Protein AF-A0A895YM85-F1 (afdb_monomer_lite)

pLDDT: mean 91.4, std 7.38, range [61.88, 98.5]

Secondary structure (DSSP, 8-state):
--HHHHHTTS-TTEETTEEEEEE------HHHHHHHHHHHHHHHHHHHHHT-S--HHHHTTHHHHB-HHHHHHH-TTSS--S--SSPPPBS-EEEEEEEEEEEETTEEEEEEEEE-TT-B-TTT--S--SS-EEEEEEEEEEEE-TTS-EEEEEEEEEET-GGG-HHHHHHHHHH----GGGG-

Structure (mmCIF, N/CA/C/O backbone):
data_AF-A0A895YM85-F1
#
_entry.id   AF-A0A895YM85-F1
#
loop_
_atom_site.group_PDB
_atom_site.id
_atom_site.type_symbol
_atom_site.label_atom_id
_atom_site.label_alt_id
_atom_site.label_comp_id
_atom_site.label_asym_id
_atom_site.label_entity_id
_atom_site.label_seq_id
_atom_site.pdbx_PDB_ins_code
_atom_site.Cartn_x
_atom_site.Cartn_y
_atom_site.Cartn_z
_atom_site.occupancy
_atom_site.B_iso_or_equiv
_atom_site.auth_seq_id
_atom_site.auth_comp_id
_atom_site.auth_asym_id
_atom_site.auth_atom_id
_atom_site.pdbx_PDB_model_num
ATOM 1 N N . MET A 1 1 ? -5.041 19.516 8.851 1.00 86.88 1 MET A N 1
ATOM 2 C CA . MET A 1 1 ? -5.493 18.723 7.695 1.00 86.88 1 MET A CA 1
ATOM 3 C C . MET A 1 1 ? -6.279 17.545 8.236 1.00 86.88 1 MET A C 1
ATOM 5 O O . MET A 1 1 ? -5.791 16.930 9.182 1.00 86.88 1 MET A O 1
ATOM 9 N N . SER A 1 2 ? -7.490 17.304 7.726 1.00 91.25 2 SER A N 1
ATOM 10 C CA . SER A 1 2 ? -8.302 16.146 8.134 1.00 91.25 2 SER A CA 1
ATOM 11 C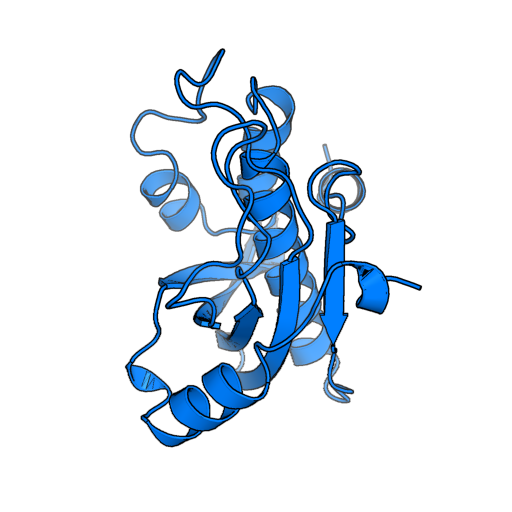 C . SER A 1 2 ? -7.764 14.847 7.532 1.00 91.25 2 SER A C 1
ATOM 13 O O . SER A 1 2 ? -6.896 14.881 6.656 1.00 91.25 2 SER A O 1
ATOM 15 N N . TYR A 1 3 ? -8.274 13.709 8.002 1.00 91.12 3 TYR A N 1
ATOM 16 C CA . TYR A 1 3 ? -7.947 12.404 7.437 1.00 91.12 3 TYR A CA 1
ATOM 17 C C . TYR A 1 3 ? -8.355 12.303 5.962 1.00 91.12 3 TYR A C 1
ATOM 19 O O . TYR A 1 3 ? -7.539 11.908 5.135 1.00 91.12 3 TYR A O 1
ATOM 27 N N . GLU A 1 4 ? -9.567 12.740 5.612 1.00 92.75 4 GLU A N 1
ATOM 28 C CA . GLU A 1 4 ? -10.099 12.709 4.241 1.00 92.75 4 GLU A CA 1
ATOM 29 C C . GLU A 1 4 ? -9.200 13.504 3.291 1.00 92.75 4 GLU A C 1
ATOM 31 O O . GLU A 1 4 ? -8.763 12.994 2.263 1.00 92.75 4 GLU A O 1
ATOM 36 N N . GLN A 1 5 ? -8.828 14.722 3.694 1.00 94.44 5 GLN A N 1
ATOM 37 C CA . GLN A 1 5 ? -7.922 15.578 2.927 1.00 94.44 5 GLN A CA 1
ATOM 38 C C . GLN A 1 5 ? -6.540 14.943 2.732 1.00 94.44 5 GLN A C 1
ATOM 40 O O . GLN A 1 5 ? -5.894 15.167 1.709 1.00 94.44 5 GLN A O 1
ATOM 45 N N . ALA A 1 6 ? -6.053 14.193 3.723 1.00 93.12 6 ALA A N 1
ATOM 46 C CA . ALA A 1 6 ? -4.768 13.513 3.640 1.00 93.12 6 ALA A CA 1
ATOM 47 C C . ALA A 1 6 ? -4.825 12.316 2.681 1.00 93.12 6 ALA A C 1
ATOM 49 O O . ALA A 1 6 ? -3.947 12.173 1.832 1.00 93.12 6 ALA A O 1
ATOM 50 N N . VAL A 1 7 ? -5.856 11.469 2.776 1.00 92.44 7 VAL A N 1
ATOM 51 C CA . VAL A 1 7 ? -5.969 10.277 1.918 1.00 92.44 7 VAL A CA 1
ATOM 52 C C . VAL A 1 7 ? -6.252 10.627 0.460 1.00 92.44 7 VAL A C 1
ATOM 54 O O . VAL A 1 7 ? -5.779 9.919 -0.424 1.00 92.44 7 VAL A O 1
ATOM 57 N N . GLU A 1 8 ? -6.944 11.738 0.192 1.00 95.19 8 GLU A N 1
ATOM 58 C CA . GLU A 1 8 ? -7.157 12.259 -1.168 1.00 95.19 8 GLU A CA 1
ATOM 59 C C . GLU A 1 8 ? -5.852 12.663 -1.870 1.00 95.19 8 GLU A C 1
ATOM 61 O O . GLU A 1 8 ? -5.783 12.654 -3.097 1.00 95.19 8 GLU A O 1
ATOM 66 N N . GLN A 1 9 ? -4.798 12.984 -1.112 1.00 95.19 9 GLN A N 1
ATOM 67 C CA . GLN A 1 9 ? -3.483 13.317 -1.669 1.00 95.19 9 GLN A CA 1
ATOM 68 C C . GLN A 1 9 ? -2.637 12.088 -2.016 1.00 95.19 9 GLN A C 1
ATOM 70 O O . GLN A 1 9 ? -1.581 12.240 -2.630 1.00 95.19 9 GLN A O 1
ATOM 75 N N . ILE A 1 10 ? -3.055 10.879 -1.626 1.00 95.31 10 ILE A N 1
ATOM 76 C CA . ILE A 1 10 ? -2.294 9.656 -1.888 1.00 95.31 10 ILE A CA 1
ATOM 77 C C . ILE A 1 10 ? -2.636 9.139 -3.297 1.00 95.31 10 ILE A C 1
ATOM 79 O O . ILE A 1 10 ? -3.768 8.707 -3.538 1.00 95.31 10 ILE A O 1
ATOM 83 N N . PRO A 1 11 ? -1.672 9.104 -4.236 1.00 94.12 11 PRO A N 1
ATOM 84 C CA . PRO A 1 11 ? -1.928 8.655 -5.598 1.00 94.12 11 PRO A CA 1
ATOM 85 C C . PRO A 1 11 ? -1.988 7.126 -5.644 1.00 94.12 11 PRO A C 1
ATOM 87 O O . PRO A 1 11 ? -0.983 6.432 -5.788 1.00 94.12 11 PRO A O 1
ATOM 90 N N . THR A 1 12 ? -3.197 6.583 -5.520 1.00 95.31 12 THR A N 1
ATOM 91 C CA . THR A 1 12 ? -3.435 5.129 -5.465 1.00 95.31 12 THR A CA 1
ATOM 92 C C . THR A 1 12 ? -3.035 4.380 -6.738 1.00 95.31 12 THR A C 1
ATOM 94 O O . THR A 1 12 ? -2.724 3.193 -6.665 1.00 95.31 12 THR A O 1
ATOM 97 N N . ALA A 1 13 ? -2.988 5.059 -7.886 1.00 96.19 13 ALA A N 1
ATOM 98 C CA . ALA A 1 13 ? -2.496 4.516 -9.154 1.00 96.19 13 ALA A CA 1
ATOM 99 C C . ALA A 1 13 ? -0.971 4.676 -9.344 1.00 96.19 13 ALA A C 1
ATOM 101 O O . ALA A 1 13 ? -0.451 4.334 -10.401 1.00 96.19 13 ALA A O 1
ATOM 102 N N . GLY A 1 14 ? -0.246 5.186 -8.343 1.00 93.75 14 GLY A N 1
ATOM 103 C CA . GLY A 1 14 ? 1.181 5.492 -8.456 1.00 93.75 14 GLY A CA 1
ATOM 104 C C . GLY A 1 14 ? 1.480 6.815 -9.158 1.00 93.75 14 GLY A C 1
ATOM 105 O O . GLY A 1 14 ? 0.595 7.634 -9.401 1.00 93.75 14 GLY A O 1
ATOM 106 N N . ALA A 1 15 ? 2.761 7.022 -9.462 1.00 93.19 15 ALA A N 1
ATOM 107 C CA . ALA A 1 15 ? 3.221 8.137 -10.290 1.00 93.19 15 ALA A CA 1
ATOM 108 C C . ALA A 1 15 ? 3.153 7.765 -11.775 1.00 93.19 15 ALA A C 1
ATOM 110 O O . ALA A 1 15 ? 3.154 6.587 -12.119 1.00 93.19 15 ALA A O 1
ATOM 111 N N . VAL A 1 16 ? 3.195 8.761 -12.662 1.00 91.81 16 VAL A N 1
ATOM 112 C CA . VAL A 1 16 ? 3.291 8.522 -14.114 1.00 91.81 16 VAL A CA 1
ATOM 113 C C . VAL A 1 16 ? 4.534 7.692 -14.448 1.00 91.81 16 VAL A C 1
ATOM 115 O O . VAL A 1 16 ? 4.485 6.787 -15.274 1.00 91.81 16 VAL A O 1
ATOM 118 N N . GLU A 1 17 ? 5.647 7.965 -13.772 1.00 91.62 17 GLU A N 1
ATOM 119 C CA . GLU A 1 17 ? 6.920 7.281 -13.970 1.00 91.62 17 GLU A CA 1
ATOM 120 C C . GLU A 1 17 ? 6.959 5.893 -13.319 1.00 91.62 17 GLU A C 1
ATOM 122 O O . GLU A 1 17 ? 7.810 5.084 -13.684 1.00 91.62 17 GLU A O 1
ATOM 127 N N . LEU A 1 18 ? 6.067 5.615 -12.364 1.00 93.81 18 LEU A N 1
ATOM 128 C CA . LEU A 1 18 ? 5.988 4.365 -11.604 1.00 93.81 18 LEU A CA 1
ATOM 129 C C . LEU A 1 18 ? 4.507 3.991 -11.375 1.00 93.81 18 LEU A C 1
ATOM 131 O O . LEU A 1 18 ? 4.011 4.121 -10.247 1.00 93.81 18 LEU A O 1
ATOM 135 N N . PRO A 1 19 ? 3.780 3.595 -12.436 1.00 96.12 19 PRO A N 1
ATOM 136 C CA . PRO A 1 19 ? 2.360 3.295 -12.332 1.00 96.12 19 PRO A CA 1
ATOM 137 C C . PRO A 1 19 ? 2.132 2.006 -11.538 1.00 96.12 19 PRO A C 1
ATOM 139 O O . PRO A 1 19 ? 2.908 1.050 -11.632 1.00 96.12 19 PRO A O 1
ATOM 142 N N . LEU A 1 20 ? 1.046 1.984 -10.768 1.00 97.75 20 LEU A N 1
ATOM 143 C CA . LEU A 1 20 ? 0.598 0.835 -9.987 1.00 97.75 20 LEU A CA 1
ATOM 144 C C . LEU A 1 20 ? -0.654 0.233 -10.614 1.00 97.75 20 LEU A C 1
ATOM 146 O O . LEU A 1 20 ? -1.692 0.893 -10.708 1.00 97.75 20 LEU A O 1
ATOM 150 N N . VAL A 1 21 ? -0.571 -1.042 -10.978 1.00 97.62 21 VAL A N 1
ATOM 151 C CA . VAL A 1 21 ? -1.695 -1.809 -11.521 1.00 97.62 21 VAL A CA 1
ATOM 152 C C . VAL A 1 21 ? -2.193 -2.777 -10.465 1.00 97.62 21 VAL A C 1
ATOM 154 O O . VAL A 1 21 ? -1.428 -3.581 -9.942 1.00 97.62 21 VAL A O 1
ATOM 157 N N . TRP A 1 22 ? -3.484 -2.711 -10.151 1.00 97.81 22 TRP A N 1
ATOM 158 C CA . TRP A 1 22 ? -4.069 -3.461 -9.044 1.00 97.81 22 TRP A CA 1
ATOM 159 C C . TRP A 1 22 ? -4.967 -4.595 -9.528 1.00 97.81 22 TRP A C 1
ATOM 161 O O . TRP A 1 22 ? -5.932 -4.363 -10.254 1.00 97.81 22 TRP A O 1
ATOM 171 N N . ARG A 1 23 ? -4.731 -5.803 -9.015 1.00 97.69 23 ARG A N 1
ATOM 172 C CA . ARG A 1 23 ? -5.699 -6.902 -9.005 1.00 97.69 23 ARG A CA 1
ATOM 173 C C . ARG A 1 23 ? -6.288 -7.015 -7.602 1.00 97.69 23 ARG A C 1
ATOM 175 O O . ARG A 1 23 ? -5.615 -7.458 -6.671 1.00 97.69 23 ARG A O 1
ATOM 182 N N . LEU A 1 24 ? -7.539 -6.588 -7.459 1.00 96.94 24 LEU A N 1
ATOM 183 C CA . LEU A 1 24 ? -8.244 -6.530 -6.179 1.00 96.94 24 LEU A CA 1
ATOM 184 C C . LEU A 1 24 ? -9.269 -7.665 -6.067 1.00 96.94 24 LEU A C 1
ATOM 186 O O . LEU A 1 24 ? -9.955 -7.937 -7.054 1.00 96.94 24 LEU A O 1
ATOM 190 N N . PRO A 1 25 ? -9.407 -8.304 -4.894 1.00 96.56 25 PRO A N 1
ATOM 191 C CA . PRO A 1 25 ? -10.518 -9.194 -4.613 1.00 96.56 25 PRO A CA 1
ATOM 192 C C . PRO A 1 25 ? -11.798 -8.393 -4.358 1.00 96.56 25 PRO A C 1
ATOM 194 O O . PRO A 1 25 ? -11.764 -7.207 -4.020 1.00 96.56 25 PRO A O 1
ATOM 197 N N . GLU A 1 26 ? -12.929 -9.081 -4.464 1.00 95.62 26 GLU A N 1
ATOM 198 C CA . GLU A 1 26 ? -14.179 -8.638 -3.855 1.00 95.62 26 GLU A CA 1
ATOM 199 C C . GLU A 1 26 ? -14.123 -8.931 -2.347 1.00 95.62 26 GLU A C 1
ATOM 201 O O . GLU A 1 26 ? -13.692 -10.010 -1.935 1.00 95.62 26 GLU A O 1
ATOM 206 N N . VAL A 1 27 ? -14.500 -7.952 -1.521 1.00 96.75 27 VAL A N 1
ATOM 207 C CA . VAL A 1 27 ? -14.502 -8.067 -0.056 1.00 96.75 27 VAL A CA 1
ATOM 208 C C . VAL A 1 27 ? -15.860 -7.601 0.455 1.00 96.75 27 VAL A C 1
ATOM 210 O O . VAL A 1 27 ? -16.128 -6.403 0.505 1.00 96.75 27 VAL A O 1
ATOM 213 N N . ASP A 1 28 ? -16.711 -8.557 0.825 1.00 96.38 28 ASP A N 1
ATOM 214 C CA . ASP A 1 28 ? -18.089 -8.287 1.260 1.00 96.38 28 ASP A CA 1
ATOM 215 C C . ASP A 1 28 ? -18.167 -7.672 2.664 1.00 96.38 28 ASP A C 1
ATOM 217 O O . ASP A 1 28 ? -19.079 -6.902 2.978 1.00 96.38 28 ASP A O 1
ATOM 221 N N . ASP A 1 29 ? -17.219 -8.020 3.537 1.00 96.88 29 ASP A N 1
ATOM 222 C CA . ASP A 1 29 ? -17.150 -7.467 4.884 1.00 96.88 29 ASP A CA 1
ATOM 223 C C . ASP A 1 29 ? -16.660 -6.014 4.818 1.00 96.88 29 ASP A C 1
ATOM 225 O O . ASP A 1 29 ? -15.510 -5.741 4.475 1.00 96.88 29 ASP A O 1
ATOM 229 N N . ALA 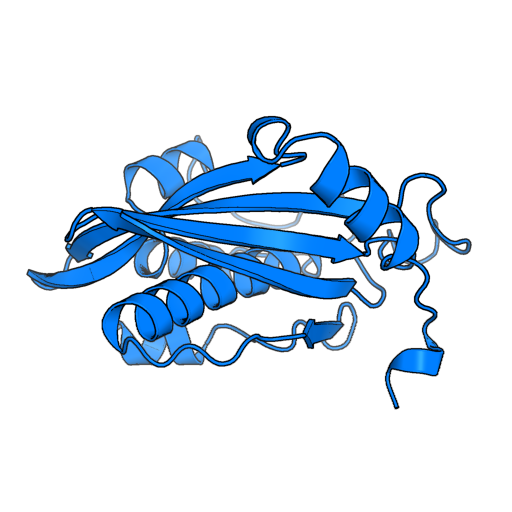A 1 30 ? -17.539 -5.072 5.165 1.00 95.88 30 ALA A N 1
ATOM 230 C CA . ALA A 1 30 ? -17.249 -3.642 5.089 1.00 95.88 30 ALA A CA 1
ATOM 231 C C . ALA A 1 30 ? -16.053 -3.215 5.958 1.00 95.88 30 ALA A C 1
ATOM 233 O O . ALA A 1 30 ? -15.335 -2.281 5.598 1.00 95.88 30 ALA A O 1
ATOM 234 N N . ASN A 1 31 ? -15.821 -3.891 7.086 1.00 95.25 31 ASN A N 1
ATOM 235 C CA . ASN A 1 31 ? -14.703 -3.592 7.971 1.00 95.25 31 ASN A CA 1
ATOM 236 C C . ASN A 1 31 ? -13.378 -4.053 7.345 1.00 95.25 31 ASN A C 1
ATOM 238 O O . ASN A 1 31 ? -12.400 -3.307 7.339 1.00 95.25 31 ASN A O 1
ATOM 242 N N . LEU A 1 32 ? -13.353 -5.247 6.749 1.00 97.62 32 LEU A N 1
ATOM 243 C CA . LEU A 1 32 ? -12.190 -5.745 6.009 1.00 97.62 32 LEU A CA 1
ATOM 244 C C . LEU A 1 32 ? -11.955 -4.982 4.699 1.00 97.62 32 LEU A C 1
ATOM 246 O O . LEU A 1 32 ? -10.806 -4.778 4.308 1.00 97.62 32 LEU A O 1
ATOM 250 N N . ALA A 1 33 ? -13.014 -4.509 4.043 1.00 97.81 33 ALA A N 1
ATOM 251 C CA . ALA A 1 33 ? -12.904 -3.649 2.870 1.00 97.81 33 ALA A CA 1
ATOM 252 C C . ALA A 1 33 ? -12.230 -2.309 3.216 1.00 97.81 33 ALA A C 1
ATOM 254 O O . ALA A 1 33 ? -11.391 -1.825 2.451 1.00 97.81 33 ALA A O 1
ATOM 255 N N . ASP A 1 34 ? -12.530 -1.729 4.385 1.00 97.00 34 ASP A N 1
ATOM 256 C CA . ASP A 1 34 ? -11.841 -0.525 4.860 1.00 97.00 34 ASP A CA 1
ATOM 257 C C . ASP A 1 34 ? -10.379 -0.805 5.249 1.00 97.00 34 ASP A C 1
ATOM 259 O O . ASP A 1 34 ? -9.487 -0.040 4.875 1.00 97.00 34 ASP A O 1
ATOM 263 N N . ALA A 1 35 ? -10.094 -1.944 5.892 1.00 98.00 35 ALA A N 1
ATOM 264 C CA . ALA A 1 35 ? -8.717 -2.374 6.156 1.00 98.00 35 ALA A CA 1
ATOM 265 C C . ALA A 1 35 ? -7.908 -2.518 4.853 1.00 98.00 35 ALA A C 1
ATOM 267 O O . ALA A 1 35 ? -6.788 -2.010 4.744 1.00 98.00 35 ALA A O 1
ATOM 268 N N . LEU A 1 36 ? -8.494 -3.141 3.823 1.00 98.38 36 LEU A N 1
ATOM 269 C CA . LEU A 1 36 ? -7.899 -3.227 2.490 1.00 98.38 36 LEU A CA 1
ATOM 270 C C . LEU A 1 36 ? -7.647 -1.834 1.902 1.00 98.38 36 LEU A C 1
ATOM 272 O O . LEU A 1 36 ? -6.563 -1.579 1.376 1.00 98.38 36 LEU A O 1
ATOM 276 N N . ARG A 1 37 ? -8.612 -0.913 2.004 1.00 97.69 37 ARG A N 1
ATOM 277 C CA . ARG A 1 37 ? -8.457 0.465 1.519 1.00 97.69 37 ARG A CA 1
ATOM 278 C C . ARG A 1 37 ? -7.245 1.148 2.156 1.00 97.69 37 ARG A C 1
ATOM 280 O O . ARG A 1 37 ? -6.421 1.697 1.427 1.00 97.69 37 ARG A O 1
ATOM 287 N N . VAL A 1 38 ? -7.106 1.093 3.481 1.00 97.88 38 VAL A N 1
ATOM 288 C CA . VAL A 1 38 ? -5.966 1.702 4.190 1.00 97.88 38 VAL A CA 1
ATOM 289 C C . VAL A 1 38 ? -4.652 1.037 3.798 1.00 97.88 38 VAL A C 1
ATOM 291 O O . VAL A 1 38 ? -3.681 1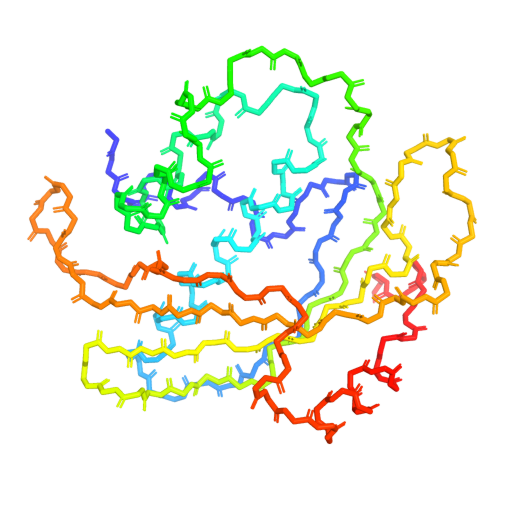.722 3.482 1.00 97.88 38 VAL A O 1
ATOM 294 N N . SER A 1 39 ? -4.633 -0.291 3.740 1.00 98.19 39 SER A N 1
ATOM 295 C CA . SER A 1 39 ? -3.444 -1.045 3.357 1.00 98.19 39 SER A CA 1
ATOM 296 C C . SER A 1 39 ? -2.950 -0.675 1.948 1.00 98.19 39 SER A C 1
ATOM 298 O O . SER A 1 39 ? -1.750 -0.469 1.743 1.00 98.19 39 SER A O 1
ATOM 300 N N . ARG A 1 40 ? -3.878 -0.483 0.999 1.00 98.00 40 ARG A N 1
ATOM 301 C CA . ARG A 1 40 ? -3.577 -0.006 -0.358 1.00 98.00 40 ARG A CA 1
ATOM 302 C C . ARG A 1 40 ? -3.024 1.412 -0.373 1.00 98.00 40 ARG A C 1
ATOM 304 O O . ARG A 1 40 ? -2.065 1.661 -1.097 1.00 98.00 40 ARG A O 1
ATOM 311 N N . LEU A 1 41 ? -3.599 2.330 0.407 1.00 97.88 41 LEU A N 1
ATOM 312 C CA . LEU A 1 41 ? -3.093 3.704 0.518 1.00 97.88 41 LEU A CA 1
ATOM 313 C C . LEU A 1 41 ? -1.643 3.711 1.017 1.00 97.88 41 LEU A C 1
ATOM 315 O O . LEU A 1 41 ? -0.801 4.391 0.435 1.00 97.88 41 LEU A O 1
ATOM 319 N N . THR A 1 42 ? -1.331 2.902 2.032 1.00 97.12 42 THR A N 1
ATOM 320 C CA . THR A 1 42 ? 0.033 2.755 2.555 1.00 97.12 42 THR A CA 1
ATOM 321 C C . THR A 1 42 ? 1.010 2.252 1.492 1.00 97.12 42 THR A C 1
ATOM 323 O O . THR A 1 42 ? 2.091 2.824 1.330 1.00 97.12 42 THR A O 1
ATOM 326 N N . MET A 1 43 ? 0.625 1.225 0.730 1.00 97.19 43 MET A N 1
ATOM 327 C CA . MET A 1 43 ? 1.457 0.681 -0.346 1.00 97.19 43 MET A CA 1
ATOM 328 C C . MET A 1 43 ? 1.664 1.693 -1.482 1.00 97.19 43 MET A C 1
ATOM 330 O O . MET A 1 43 ? 2.797 1.919 -1.913 1.00 97.19 43 MET A O 1
ATOM 334 N N . ALA A 1 44 ? 0.597 2.368 -1.919 1.00 97.44 44 ALA A N 1
ATOM 335 C CA . ALA A 1 44 ? 0.692 3.403 -2.946 1.00 97.44 44 ALA A CA 1
ATOM 336 C C . ALA A 1 44 ? 1.591 4.563 -2.507 1.00 97.44 44 ALA A C 1
ATOM 338 O O . ALA A 1 44 ? 2.448 4.999 -3.273 1.00 97.44 44 ALA A O 1
ATOM 339 N N . LEU A 1 45 ? 1.461 5.017 -1.257 1.00 95.69 45 LEU A N 1
ATOM 340 C CA . LEU A 1 45 ? 2.320 6.056 -0.695 1.00 95.69 45 LEU A CA 1
ATOM 341 C C . LEU A 1 45 ? 3.794 5.616 -0.656 1.00 95.69 45 LEU A C 1
ATOM 343 O O . LEU A 1 45 ? 4.675 6.401 -1.003 1.00 95.69 45 LEU A O 1
ATOM 347 N N . GLY A 1 46 ? 4.062 4.351 -0.308 1.00 93.88 46 GLY A N 1
ATOM 348 C CA . GLY A 1 46 ? 5.385 3.721 -0.384 1.00 93.88 46 GLY A CA 1
ATOM 349 C C . GLY A 1 46 ? 6.024 3.809 -1.767 1.00 93.88 46 GLY A C 1
ATOM 350 O O . GLY A 1 46 ? 7.161 4.275 -1.903 1.00 93.88 46 GLY A O 1
ATOM 351 N N . HIS A 1 47 ? 5.286 3.406 -2.799 1.00 94.50 47 HIS A N 1
ATOM 352 C CA . HIS A 1 47 ? 5.766 3.439 -4.178 1.00 94.50 47 HIS A CA 1
ATOM 353 C C . HIS A 1 47 ? 5.884 4.853 -4.734 1.00 94.50 47 HIS A C 1
ATOM 355 O O . HIS A 1 47 ? 6.903 5.177 -5.340 1.00 94.50 47 HIS A O 1
ATOM 361 N N . TYR A 1 48 ? 4.913 5.720 -4.462 1.00 94.00 48 TYR A N 1
ATOM 362 C CA . TYR A 1 48 ? 4.978 7.117 -4.871 1.00 94.00 48 TYR A CA 1
ATOM 363 C C . TYR A 1 48 ? 6.177 7.829 -4.239 1.00 94.00 48 TYR A C 1
ATOM 365 O O . TYR A 1 48 ? 6.960 8.492 -4.912 1.00 94.00 48 TYR A O 1
ATOM 373 N N . ARG A 1 49 ? 6.433 7.597 -2.947 1.00 91.56 49 ARG A N 1
ATOM 374 C CA . ARG A 1 49 ? 7.668 8.053 -2.295 1.00 91.56 49 ARG A CA 1
ATOM 375 C C . ARG A 1 49 ? 8.921 7.512 -2.988 1.00 91.56 49 ARG A C 1
ATOM 377 O O . ARG A 1 49 ? 9.941 8.202 -3.053 1.00 91.56 49 ARG A O 1
ATOM 384 N N . ALA A 1 50 ? 8.884 6.275 -3.479 1.00 90.19 50 ALA A N 1
ATOM 385 C CA . ALA A 1 50 ? 10.005 5.678 -4.193 1.00 90.19 50 ALA A CA 1
ATOM 386 C C . ALA A 1 50 ? 10.257 6.305 -5.574 1.00 90.19 50 ALA A C 1
ATOM 388 O O . ALA A 1 50 ? 11.404 6.260 -6.019 1.00 90.19 50 ALA A O 1
ATOM 389 N N . SER A 1 51 ? 9.252 6.911 -6.211 1.00 91.06 51 SER A N 1
ATOM 390 C CA . SER A 1 51 ? 9.371 7.589 -7.509 1.00 91.06 51 SER A CA 1
ATOM 391 C C . SER A 1 51 ? 9.748 9.071 -7.415 1.00 91.06 51 SER A C 1
ATOM 393 O O . SER A 1 51 ? 9.891 9.729 -8.442 1.00 91.06 51 SER A O 1
ATOM 395 N N . MET A 1 52 ? 9.985 9.604 -6.211 1.00 89.44 52 MET A N 1
ATOM 396 C CA . MET A 1 52 ? 10.359 11.007 -6.006 1.00 89.44 52 MET A CA 1
ATOM 397 C C . MET A 1 52 ? 11.830 11.199 -5.618 1.00 89.44 52 MET A C 1
ATOM 399 O O . MET A 1 52 ? 12.393 10.435 -4.828 1.00 89.44 52 MET A O 1
ATOM 403 N N . PHE A 1 53 ? 12.430 12.280 -6.133 1.00 86.19 53 PHE A N 1
ATOM 404 C CA . PHE A 1 53 ? 13.744 12.772 -5.694 1.00 86.19 53 PHE A CA 1
ATOM 405 C C . PHE A 1 53 ? 13.664 13.448 -4.324 1.00 86.19 53 PHE A C 1
ATOM 407 O O . PHE A 1 53 ? 14.542 13.235 -3.492 1.00 86.19 53 PHE A O 1
ATOM 414 N N . ASP A 1 54 ? 12.611 14.230 -4.081 1.00 87.38 54 ASP A N 1
ATOM 415 C CA . ASP A 1 54 ? 12.332 14.866 -2.795 1.00 87.38 54 ASP A CA 1
ATOM 416 C C . ASP A 1 54 ? 10.963 14.399 -2.276 1.00 87.38 54 ASP A C 1
ATOM 418 O O . ASP A 1 54 ? 9.931 14.827 -2.794 1.00 87.38 54 ASP A O 1
ATOM 422 N N . PRO A 1 55 ? 10.915 13.495 -1.285 1.00 83.88 55 PRO A N 1
ATOM 423 C CA . PRO A 1 55 ? 9.660 13.011 -0.727 1.00 83.88 55 PRO A CA 1
ATOM 424 C C . PRO A 1 55 ? 9.154 13.857 0.453 1.00 83.88 55 PRO A C 1
ATOM 426 O O . PRO A 1 55 ? 8.214 13.429 1.135 1.00 83.88 55 PRO A O 1
ATOM 429 N N . THR A 1 56 ? 9.781 15.003 0.754 1.00 85.25 56 THR A N 1
ATOM 430 C CA . THR A 1 56 ? 9.495 15.789 1.968 1.00 85.25 56 THR A CA 1
ATOM 431 C C . THR A 1 56 ? 8.010 16.135 2.062 1.00 85.25 56 THR A C 1
ATOM 433 O O . THR A 1 56 ? 7.386 15.907 3.100 1.00 85.25 56 THR A O 1
ATOM 436 N N . GLU A 1 57 ? 7.419 16.599 0.958 1.00 82.31 57 GLU A N 1
ATOM 437 C CA . GLU A 1 57 ? 6.023 17.044 0.925 1.00 82.31 57 GLU A CA 1
ATOM 438 C C . GLU A 1 57 ? 5.020 15.931 1.243 1.00 82.31 57 GLU A C 1
ATOM 440 O O . GLU A 1 57 ? 3.964 16.230 1.776 1.00 82.31 57 GLU A O 1
ATOM 445 N N . TYR A 1 58 ? 5.348 14.655 1.027 1.00 87.00 58 TYR A N 1
ATOM 446 C CA . TYR A 1 58 ? 4.406 13.539 1.216 1.00 87.00 58 TYR A CA 1
ATOM 447 C C . TYR A 1 58 ? 4.703 12.692 2.452 1.00 87.00 58 TYR A C 1
ATOM 449 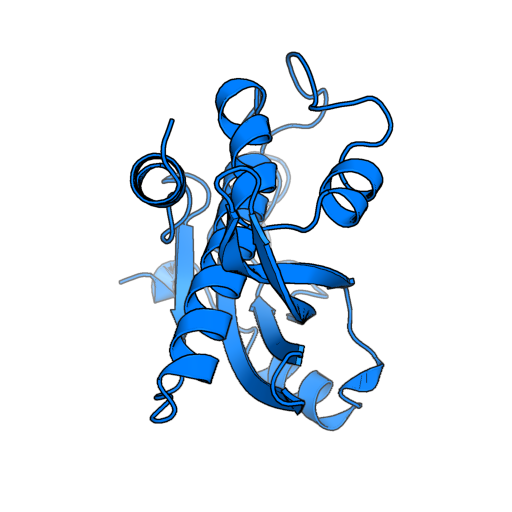O O . TYR A 1 58 ? 3.862 11.910 2.891 1.00 87.00 58 TYR A O 1
ATOM 457 N N . SER A 1 59 ? 5.879 12.853 3.062 1.00 87.31 59 SER A N 1
ATOM 458 C CA . SER A 1 59 ? 6.285 12.016 4.197 1.00 87.31 59 SER A CA 1
ATOM 459 C C . SER A 1 59 ? 5.378 12.199 5.424 1.00 87.31 59 SER A C 1
ATOM 461 O O . SER A 1 59 ? 5.231 11.287 6.232 1.00 87.31 59 SER A O 1
ATOM 463 N N . HIS A 1 60 ? 4.711 13.347 5.549 1.00 89.06 60 HIS A N 1
ATOM 464 C CA . HIS A 1 60 ? 3.749 13.589 6.623 1.00 89.06 60 HIS A CA 1
ATOM 465 C C . HIS A 1 60 ? 2.459 12.753 6.492 1.00 89.06 60 HIS A C 1
ATOM 467 O O . HIS A 1 60 ? 1.807 12.501 7.506 1.00 89.06 60 HIS A O 1
ATOM 473 N N . LEU A 1 61 ? 2.110 12.285 5.285 1.00 93.50 61 LEU A N 1
ATOM 474 C CA . LEU A 1 61 ? 0.888 11.511 5.031 1.00 93.50 61 LEU A CA 1
ATOM 475 C C . LEU A 1 61 ? 0.915 10.125 5.689 1.00 93.50 61 LEU A C 1
ATOM 477 O O . LEU A 1 61 ? -0.140 9.584 6.011 1.00 93.50 61 LEU A O 1
ATOM 481 N N . TYR A 1 62 ? 2.101 9.576 5.973 1.00 93.19 62 TYR A N 1
ATOM 482 C CA . TYR A 1 62 ? 2.235 8.281 6.648 1.00 93.19 62 TYR A CA 1
ATOM 483 C C . TYR A 1 62 ? 1.551 8.244 8.016 1.00 93.19 62 TYR A C 1
ATOM 485 O O . TYR A 1 62 ? 1.005 7.216 8.394 1.00 93.19 62 TYR A O 1
ATOM 493 N N . ARG A 1 63 ? 1.485 9.382 8.715 1.00 91.81 63 ARG A N 1
ATOM 494 C CA . ARG A 1 63 ? 0.815 9.518 10.020 1.00 91.81 63 ARG A CA 1
ATOM 495 C C . ARG A 1 63 ? -0.692 9.258 9.974 1.00 91.81 63 ARG A C 1
ATOM 497 O O . ARG A 1 63 ? -1.307 9.099 11.019 1.00 91.81 63 ARG A O 1
ATOM 504 N N . TYR A 1 64 ? -1.291 9.263 8.785 1.00 93.69 64 TYR A N 1
ATOM 505 C CA . TYR A 1 64 ? -2.718 9.005 8.601 1.00 93.69 64 TYR A CA 1
ATOM 506 C C . TYR A 1 64 ? -3.017 7.541 8.276 1.00 93.69 64 TYR A C 1
ATOM 508 O O . TYR A 1 64 ? -4.158 7.118 8.412 1.00 93.69 64 TYR A O 1
ATOM 516 N N . VAL A 1 65 ? -2.021 6.770 7.834 1.00 95.19 65 VAL A N 1
ATOM 517 C CA . VAL A 1 65 ? -2.211 5.388 7.356 1.00 95.19 65 VAL A CA 1
ATOM 518 C C . VAL A 1 65 ? -1.345 4.368 8.097 1.00 95.19 65 VAL A C 1
ATOM 520 O O . VAL A 1 65 ? -1.462 3.171 7.849 1.00 95.19 65 VAL A O 1
ATOM 523 N N . MET A 1 66 ? -0.500 4.823 9.022 1.00 95.56 66 MET A N 1
ATOM 524 C CA . MET A 1 66 ? 0.344 4.008 9.890 1.00 95.56 66 MET A CA 1
ATOM 525 C C . MET A 1 66 ? 0.184 4.423 11.351 1.00 95.56 66 MET A C 1
ATOM 527 O O . MET A 1 66 ? -0.082 5.592 11.634 1.00 95.56 66 MET A O 1
ATOM 531 N N . THR A 1 67 ? 0.429 3.484 12.264 1.00 95.44 67 THR A N 1
ATOM 532 C CA . THR A 1 67 ? 0.596 3.798 13.690 1.00 95.44 67 THR A CA 1
ATOM 533 C C . THR A 1 67 ? 1.802 4.721 13.892 1.00 95.44 67 THR A C 1
ATOM 535 O O . THR A 1 67 ? 2.761 4.686 13.113 1.00 95.44 67 THR A O 1
ATOM 538 N N . GLU A 1 68 ? 1.809 5.530 14.958 1.00 91.88 68 GLU A N 1
ATOM 539 C CA . GLU A 1 68 ? 2.966 6.388 15.281 1.00 91.88 68 GLU A CA 1
ATOM 540 C C . GLU A 1 68 ? 4.253 5.567 15.409 1.00 91.88 68 GLU A C 1
ATOM 542 O O . GLU A 1 68 ? 5.291 5.927 14.855 1.00 91.88 68 GLU A O 1
ATOM 547 N N . ARG A 1 69 ? 4.151 4.392 16.042 1.00 93.00 69 ARG A N 1
ATOM 548 C CA . ARG A 1 69 ? 5.250 3.431 16.152 1.00 93.00 69 ARG A CA 1
ATOM 549 C C . ARG A 1 69 ? 5.814 3.053 14.782 1.00 93.00 69 ARG A C 1
ATOM 551 O O . ARG A 1 69 ? 7.029 2.968 14.628 1.00 93.00 69 ARG A O 1
ATOM 558 N N . MET A 1 70 ? 4.958 2.793 13.795 1.00 93.31 70 MET A N 1
ATOM 559 C CA . MET A 1 70 ? 5.412 2.448 12.448 1.00 93.31 70 MET A CA 1
ATOM 560 C C . MET A 1 70 ? 5.990 3.632 11.688 1.00 93.31 70 MET A C 1
ATOM 562 O O . MET A 1 70 ? 6.958 3.450 10.949 1.00 93.31 70 MET A O 1
ATOM 566 N N . VAL A 1 71 ? 5.468 4.841 11.904 1.00 92.00 71 VAL A N 1
ATOM 567 C CA . VAL A 1 71 ? 6.093 6.062 11.382 1.00 92.00 71 VAL A CA 1
ATOM 568 C C . VAL A 1 71 ? 7.515 6.195 11.928 1.00 92.00 71 VAL A C 1
ATOM 570 O O . VAL A 1 71 ? 8.433 6.403 11.139 1.00 92.00 71 VAL A O 1
ATOM 573 N N . ASP A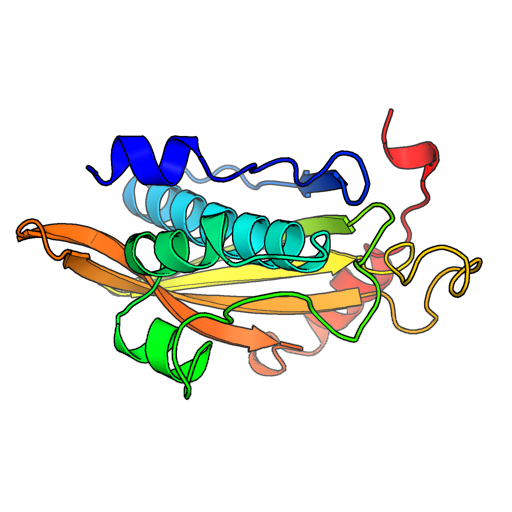 1 72 ? 7.728 5.992 13.228 1.00 90.50 72 ASP A N 1
ATOM 574 C CA . ASP A 1 72 ? 9.059 6.070 13.844 1.00 90.50 72 ASP A CA 1
ATOM 575 C C . ASP A 1 72 ? 10.007 4.973 13.335 1.00 90.50 72 ASP A C 1
ATOM 577 O O . ASP A 1 72 ? 11.185 5.226 13.096 1.00 90.50 72 ASP A O 1
ATOM 581 N N . VAL A 1 73 ? 9.508 3.755 13.095 1.00 88.81 73 VAL A N 1
ATOM 582 C CA . VAL A 1 73 ? 10.309 2.678 12.479 1.00 88.81 73 VAL A CA 1
ATOM 583 C C . VAL A 1 73 ? 10.696 3.026 11.041 1.00 88.81 73 VAL A C 1
ATOM 585 O O . VAL A 1 73 ? 11.827 2.777 10.621 1.00 88.81 73 VAL A O 1
ATOM 588 N N . GLN A 1 74 ? 9.769 3.595 10.271 1.00 84.75 74 GLN A N 1
ATOM 589 C CA . GLN A 1 74 ? 9.998 3.938 8.870 1.00 84.75 74 GLN A CA 1
ATOM 590 C C . GLN A 1 74 ? 10.870 5.194 8.709 1.00 84.75 74 GLN A C 1
ATOM 592 O O . GLN A 1 74 ? 11.562 5.339 7.692 1.00 84.75 74 GLN A O 1
ATOM 597 N N . PHE A 1 75 ? 10.843 6.080 9.705 1.00 86.31 75 PHE A N 1
ATOM 598 C CA . PHE A 1 75 ? 11.488 7.389 9.729 1.00 86.31 75 PHE A CA 1
ATOM 599 C C . PHE A 1 75 ? 12.170 7.649 11.089 1.00 86.31 75 PHE A C 1
ATOM 601 O O . PHE A 1 75 ? 11.788 8.589 11.789 1.00 86.31 75 PHE A O 1
ATOM 608 N N . PRO A 1 76 ? 13.195 6.860 11.469 1.00 80.50 76 PRO A N 1
ATOM 609 C CA . PRO A 1 76 ? 13.797 6.924 12.808 1.00 80.50 76 PRO A CA 1
ATOM 610 C C . PRO A 1 76 ? 14.465 8.269 13.115 1.00 80.50 76 PRO A C 1
ATOM 612 O O . PRO A 1 76 ? 14.469 8.712 14.260 1.00 80.50 76 PRO A O 1
ATOM 615 N N . ASP A 1 77 ? 14.970 8.952 12.086 1.00 80.38 77 ASP A N 1
ATOM 616 C CA . ASP A 1 77 ? 15.561 10.293 12.185 1.00 80.38 77 ASP A CA 1
ATOM 617 C C . ASP A 1 77 ? 14.548 11.408 11.851 1.00 80.38 77 ASP A C 1
ATOM 619 O O . ASP A 1 77 ? 14.915 12.552 11.577 1.00 80.38 77 ASP A O 1
ATOM 623 N N . GLY A 1 78 ? 13.257 11.070 11.838 1.00 71.75 78 GLY A N 1
ATOM 624 C CA . GLY A 1 78 ? 12.180 11.911 11.335 1.00 71.75 78 GLY A CA 1
ATOM 625 C C . GLY A 1 78 ? 11.955 11.776 9.821 1.00 71.75 78 GLY A C 1
ATOM 626 O O . GLY A 1 78 ? 12.699 11.080 9.115 1.00 71.75 78 GLY A O 1
ATOM 627 N N . PRO A 1 79 ? 10.891 12.419 9.294 1.00 70.31 79 PRO A N 1
ATOM 628 C CA . PRO A 1 79 ? 10.594 12.407 7.866 1.00 70.31 79 PRO A CA 1
ATOM 629 C C . PRO A 1 79 ? 11.818 12.900 7.098 1.00 70.31 79 PRO A C 1
ATOM 631 O O . PRO A 1 79 ? 12.426 13.897 7.487 1.00 70.31 79 PRO A O 1
ATOM 634 N N . HIS A 1 80 ? 12.194 12.205 6.022 1.00 66.19 80 HIS A N 1
ATOM 635 C CA . HIS A 1 80 ? 13.344 12.626 5.224 1.00 66.19 80 HIS A CA 1
ATOM 636 C C . HIS A 1 80 ? 13.133 14.061 4.751 1.00 66.19 80 HIS A C 1
ATOM 638 O O . HIS A 1 80 ? 12.111 14.367 4.139 1.00 66.19 80 HIS A O 1
ATOM 644 N N . THR A 1 81 ? 14.101 14.919 5.059 1.00 64.94 81 THR A N 1
ATOM 645 C CA . THR A 1 81 ? 14.121 16.299 4.593 1.00 64.94 81 THR A CA 1
ATOM 646 C C . THR A 1 81 ? 15.154 16.417 3.477 1.00 64.94 81 THR A C 1
ATOM 648 O O . THR A 1 81 ? 16.330 16.103 3.659 1.00 64.94 81 THR A O 1
ATOM 651 N N . GLY A 1 82 ? 14.696 16.843 2.301 1.00 67.31 82 GLY A N 1
ATOM 652 C CA . GLY A 1 82 ? 15.535 17.113 1.138 1.00 67.31 82 GLY A CA 1
ATOM 653 C C . GLY A 1 82 ? 15.761 15.934 0.187 1.00 67.31 82 GLY A C 1
ATOM 654 O O . GLY A 1 82 ? 15.103 14.893 0.236 1.00 67.31 82 GLY A O 1
ATOM 655 N N . LEU A 1 83 ? 16.701 16.148 -0.735 1.00 75.81 83 LEU A N 1
ATOM 656 C CA . LEU A 1 83 ? 16.935 15.284 -1.889 1.00 75.81 83 LEU A CA 1
ATOM 657 C C . LEU A 1 83 ? 17.515 13.924 -1.490 1.00 75.81 83 LEU A C 1
ATOM 659 O O . LEU A 1 83 ? 18.489 13.828 -0.740 1.00 75.81 83 LEU A O 1
ATOM 663 N N . ARG A 1 84 ? 16.961 12.858 -2.068 1.00 78.69 84 ARG A N 1
ATOM 664 C CA . ARG A 1 84 ? 17.533 11.513 -2.002 1.00 78.69 84 ARG A CA 1
ATOM 665 C C . ARG A 1 84 ? 18.773 11.435 -2.894 1.00 78.69 84 ARG A C 1
ATOM 667 O O . ARG A 1 84 ? 18.768 11.907 -4.026 1.00 78.69 84 ARG A O 1
ATOM 674 N N . ASN A 1 85 ? 19.815 10.775 -2.388 1.00 76.31 85 ASN A N 1
ATOM 675 C CA . ASN A 1 85 ? 21.037 10.501 -3.154 1.00 76.31 85 ASN A CA 1
ATOM 676 C C . ASN A 1 85 ? 20.848 9.387 -4.199 1.00 76.31 85 ASN A C 1
ATOM 678 O O . ASN A 1 85 ? 21.611 9.307 -5.159 1.00 76.31 85 ASN A O 1
ATOM 682 N N . ASP A 1 86 ? 19.847 8.523 -4.013 1.00 79.12 86 ASP A N 1
ATOM 683 C CA . ASP A 1 86 ? 19.482 7.502 -4.990 1.00 79.12 86 ASP A CA 1
ATOM 684 C C . ASP A 1 86 ? 18.504 8.070 -6.028 1.00 79.12 86 ASP A C 1
ATOM 686 O O . ASP A 1 86 ? 17.568 8.780 -5.645 1.00 79.12 86 ASP A O 1
ATOM 690 N N . PRO A 1 87 ? 18.658 7.720 -7.319 1.00 84.19 87 PRO A N 1
ATOM 691 C CA . PRO A 1 87 ? 17.681 8.078 -8.331 1.00 84.19 87 PRO A CA 1
ATOM 692 C C . PRO A 1 87 ? 16.315 7.455 -7.996 1.00 84.19 87 PRO A C 1
ATOM 694 O O . PRO A 1 87 ? 16.263 6.328 -7.479 1.00 84.19 87 PRO A O 1
ATOM 697 N N . PRO A 1 88 ? 15.212 8.155 -8.309 1.00 89.88 88 PRO A N 1
ATOM 698 C CA . PRO A 1 88 ? 13.876 7.634 -8.106 1.00 89.88 88 PRO A CA 1
ATOM 699 C C . PRO A 1 88 ? 13.649 6.350 -8.885 1.00 89.88 88 PRO A C 1
ATOM 701 O O . PRO A 1 88 ? 14.294 6.105 -9.902 1.00 89.88 88 PRO A O 1
ATOM 704 N N . ARG A 1 89 ? 12.716 5.531 -8.415 1.00 91.00 89 ARG A N 1
ATOM 705 C CA . ARG A 1 89 ? 12.279 4.356 -9.161 1.00 91.00 89 ARG A CA 1
ATOM 706 C C . ARG A 1 89 ? 11.336 4.751 -10.292 1.00 91.00 89 ARG A C 1
ATOM 708 O O . ARG A 1 89 ? 10.540 5.673 -10.145 1.00 91.00 89 ARG A O 1
ATOM 715 N N . SER A 1 90 ? 11.405 3.995 -11.376 1.00 93.12 90 SER A N 1
ATOM 716 C CA . SER A 1 90 ? 10.514 4.072 -12.527 1.00 93.12 90 SER A CA 1
ATOM 717 C C . SER A 1 90 ? 10.117 2.683 -13.013 1.00 93.12 90 SER A C 1
ATOM 719 O O . SER A 1 90 ? 10.778 1.701 -12.676 1.00 93.12 90 SER A O 1
ATOM 721 N N . GLY A 1 91 ? 9.098 2.627 -13.862 1.00 92.62 91 GLY A N 1
ATOM 722 C CA . GLY A 1 91 ? 8.560 1.413 -14.458 1.00 92.62 91 GLY A CA 1
ATOM 723 C C . GLY A 1 91 ? 7.336 0.880 -13.708 1.00 92.62 91 GLY A C 1
ATOM 724 O O . GLY A 1 91 ? 7.130 1.197 -12.538 1.00 92.62 91 GLY A O 1
ATOM 725 N N . PRO A 1 92 ? 6.490 0.091 -14.376 1.00 95.19 92 PRO A N 1
ATOM 726 C CA . PRO A 1 92 ? 5.263 -0.411 -13.776 1.00 95.19 92 PRO A CA 1
ATOM 727 C C . PRO A 1 92 ? 5.520 -1.388 -12.627 1.00 95.19 92 PRO A C 1
ATOM 729 O O . PRO A 1 92 ? 6.498 -2.144 -12.627 1.00 95.19 92 PRO A O 1
ATOM 732 N N . VAL A 1 93 ? 4.601 -1.374 -11.664 1.00 97.06 93 VAL A N 1
ATOM 733 C CA . VAL A 1 93 ? 4.492 -2.363 -10.592 1.00 97.06 93 VAL A CA 1
ATOM 734 C C . VAL A 1 93 ? 3.077 -2.929 -10.623 1.00 97.06 93 VAL A C 1
ATOM 736 O O . VAL A 1 93 ? 2.100 -2.184 -10.527 1.00 97.06 93 VAL A O 1
ATOM 739 N N . TRP A 1 94 ? 2.962 -4.250 -10.730 1.00 98.06 94 TRP A N 1
ATOM 740 C CA . TRP A 1 94 ? 1.677 -4.936 -10.609 1.00 98.06 94 TRP A CA 1
ATOM 741 C C . TRP A 1 94 ? 1.529 -5.454 -9.190 1.00 98.06 94 TRP A C 1
ATOM 743 O O . TRP A 1 94 ? 2.456 -6.041 -8.635 1.00 98.06 94 TRP A O 1
ATOM 753 N N . ILE A 1 95 ? 0.357 -5.250 -8.606 1.00 98.38 95 ILE A N 1
ATOM 754 C CA . ILE A 1 95 ? 0.049 -5.629 -7.234 1.00 98.38 95 ILE A CA 1
ATOM 755 C C . ILE A 1 95 ? -1.226 -6.459 -7.247 1.00 98.38 95 ILE A C 1
ATOM 757 O O . ILE A 1 95 ? -2.294 -5.983 -7.635 1.00 98.38 95 ILE A O 1
ATOM 761 N N . TRP A 1 96 ? -1.126 -7.698 -6.791 1.00 98.25 96 TRP A N 1
ATOM 762 C CA . TRP A 1 96 ? -2.258 -8.576 -6.554 1.00 98.25 96 TRP A CA 1
ATOM 763 C C . TRP A 1 96 ? -2.454 -8.747 -5.054 1.00 98.25 96 TRP A C 1
ATOM 765 O O . TRP A 1 96 ? -1.571 -9.221 -4.349 1.00 98.25 96 TRP A O 1
ATOM 775 N N . VAL A 1 97 ? -3.628 -8.358 -4.564 1.00 98.06 97 VAL A N 1
ATOM 776 C CA . VAL A 1 97 ? -4.045 -8.652 -3.191 1.00 98.06 97 VAL A CA 1
ATOM 777 C C . VAL A 1 97 ? -4.428 -10.131 -3.129 1.00 98.06 97 VAL A C 1
ATOM 779 O O . VAL A 1 97 ? -5.440 -10.534 -3.706 1.00 98.06 97 VAL A O 1
ATOM 782 N N . LEU A 1 98 ? -3.594 -10.924 -2.458 1.00 96.19 98 LEU A N 1
ATOM 783 C CA . LEU A 1 98 ? -3.761 -12.368 -2.300 1.00 96.19 98 LEU A CA 1
ATOM 784 C C . LEU A 1 98 ? -4.918 -12.672 -1.354 1.00 96.19 98 LEU A C 1
ATOM 786 O O . LEU A 1 98 ? -5.820 -13.434 -1.691 1.00 96.19 98 LEU A O 1
ATOM 790 N N . GLU A 1 99 ? -4.904 -12.034 -0.186 1.00 95.44 99 GLU A N 1
ATOM 791 C CA . GLU A 1 99 ? -5.903 -12.249 0.851 1.00 95.44 99 GLU A CA 1
ATOM 792 C C . GLU A 1 99 ? -6.087 -11.017 1.741 1.00 95.44 99 GLU A C 1
ATOM 794 O O . GLU A 1 99 ? -5.198 -10.173 1.895 1.00 95.44 99 GLU A O 1
ATOM 799 N N . VAL A 1 100 ? -7.277 -10.940 2.337 1.00 97.62 100 VAL A N 1
ATOM 800 C CA . VAL A 1 100 ? -7.639 -9.990 3.390 1.00 97.62 100 VAL A CA 1
ATOM 801 C C . VAL A 1 100 ? -8.254 -10.800 4.521 1.00 97.62 100 VAL A C 1
ATOM 803 O O . VAL A 1 100 ? -9.334 -11.368 4.369 1.00 97.62 100 VAL A O 1
ATOM 806 N N . VAL A 1 101 ? -7.561 -10.872 5.652 1.00 96.69 101 VAL A N 1
ATOM 807 C CA . VAL A 1 101 ? -7.926 -11.750 6.765 1.00 96.69 101 VAL A CA 1
ATOM 808 C C . VAL A 1 101 ? -8.170 -10.925 8.019 1.00 96.69 101 VAL A C 1
ATOM 810 O O . VAL A 1 101 ? -7.314 -10.157 8.453 1.00 96.69 101 VAL A O 1
ATOM 813 N N . GLY A 1 102 ? -9.332 -11.113 8.644 1.00 96.50 102 GLY A N 1
ATOM 814 C CA . GLY A 1 102 ? -9.582 -10.629 9.999 1.00 96.50 102 GLY A CA 1
ATOM 815 C C . GLY A 1 102 ? -8.885 -11.528 11.016 1.00 96.50 102 GLY A C 1
ATOM 816 O O . GLY A 1 102 ? -9.272 -12.681 11.188 1.00 96.50 102 GLY A O 1
ATOM 817 N N . VAL A 1 103 ? -7.869 -11.007 11.703 1.00 95.62 103 VAL A N 1
ATOM 818 C CA . VAL A 1 103 ? -7.159 -11.726 12.777 1.00 95.62 103 VAL A CA 1
ATOM 819 C C . VAL A 1 103 ? -7.947 -11.626 14.086 1.00 95.62 103 VAL A C 1
ATOM 821 O O . VAL A 1 103 ? -8.034 -12.578 14.859 1.00 95.62 103 VAL A O 1
ATOM 824 N N . SER A 1 104 ? -8.564 -10.469 14.328 1.00 95.31 104 SER A N 1
ATOM 825 C CA . SER A 1 104 ? -9.524 -10.236 15.405 1.00 95.31 104 SER A CA 1
ATOM 826 C C . SER A 1 104 ? -10.471 -9.092 15.022 1.00 95.31 104 SER A C 1
ATOM 828 O O . SER A 1 104 ? -10.375 -8.537 13.933 1.00 95.31 104 SER A O 1
ATOM 830 N N . GLN A 1 105 ? -11.369 -8.682 15.923 1.00 93.12 105 GLN A N 1
ATOM 831 C CA . GLN A 1 105 ? -12.218 -7.504 15.684 1.00 93.12 105 GLN A CA 1
ATOM 832 C C . GLN A 1 105 ? -11.425 -6.195 15.540 1.00 93.12 105 GLN A C 1
ATOM 834 O O . GLN A 1 105 ? -11.947 -5.234 14.987 1.00 93.12 105 GLN A O 1
ATOM 839 N N . LEU A 1 106 ? -10.190 -6.156 16.049 1.00 97.00 106 LEU A N 1
ATOM 840 C CA . LEU A 1 106 ? -9.334 -4.968 16.056 1.00 97.00 106 LEU A CA 1
ATOM 841 C C . LEU A 1 106 ? -8.052 -5.161 15.244 1.00 97.00 106 LEU A C 1
ATOM 843 O O . LEU A 1 106 ? -7.182 -4.297 15.278 1.00 97.00 106 LEU A O 1
ATOM 847 N N . GLN A 1 107 ? -7.895 -6.305 14.571 1.00 98.12 107 GLN A N 1
ATOM 848 C CA . GLN A 1 107 ? -6.692 -6.635 13.813 1.00 98.12 107 GLN A CA 1
ATOM 849 C C . GLN A 1 107 ? -7.047 -7.304 12.494 1.00 98.12 107 GLN A C 1
ATOM 851 O O . GLN A 1 107 ? -7.848 -8.239 12.462 1.00 98.12 107 GLN A O 1
ATOM 856 N N . ALA A 1 108 ? -6.395 -6.870 11.427 1.00 98.31 108 ALA A N 1
ATOM 857 C CA . ALA A 1 108 ? -6.512 -7.467 10.109 1.00 98.31 108 ALA A CA 1
ATOM 858 C C . ALA A 1 108 ? -5.126 -7.626 9.487 1.00 98.31 108 ALA A C 1
ATOM 860 O O . ALA A 1 108 ? -4.183 -6.926 9.851 1.00 98.31 108 ALA A O 1
ATOM 861 N N . ARG A 1 109 ? -5.014 -8.540 8.531 1.00 98.00 109 ARG A N 1
ATOM 862 C CA . ARG A 1 109 ? -3.841 -8.701 7.681 1.00 98.00 109 ARG A CA 1
ATOM 863 C C . ARG A 1 109 ? -4.270 -8.604 6.229 1.00 98.00 109 ARG A C 1
ATOM 865 O O . ARG A 1 109 ? -5.286 -9.178 5.842 1.00 98.00 109 ARG A O 1
ATOM 872 N N . VAL A 1 110 ? -3.494 -7.877 5.439 1.00 98.44 110 VAL A N 1
ATOM 873 C CA . VAL A 1 110 ? -3.637 -7.841 3.983 1.00 98.44 110 VAL A CA 1
ATOM 874 C C . VAL A 1 110 ? -2.327 -8.298 3.383 1.00 98.44 110 VAL A C 1
ATOM 876 O O . VAL A 1 110 ? -1.286 -7.711 3.683 1.00 98.44 110 VAL A O 1
ATOM 879 N N . SER A 1 111 ? -2.393 -9.311 2.533 1.00 98.00 111 SER A N 1
ATOM 880 C CA . SER A 1 111 ? -1.219 -9.902 1.905 1.00 98.00 111 SER A CA 1
ATOM 881 C C . SER A 1 111 ? -1.259 -9.713 0.398 1.00 98.00 111 SER A C 1
ATOM 883 O O . SER A 1 111 ? -2.316 -9.709 -0.236 1.00 98.00 111 SER A O 1
ATOM 885 N N . TYR A 1 112 ? -0.078 -9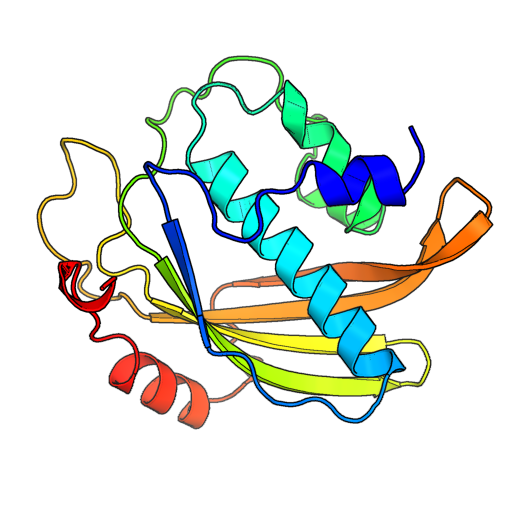.529 -0.169 1.00 98.06 112 TYR A N 1
ATOM 886 C CA . TYR A 1 112 ? 0.144 -9.084 -1.528 1.00 98.06 112 TYR A CA 1
ATOM 887 C C . TYR A 1 112 ? 1.163 -9.977 -2.214 1.00 98.06 112 TYR A C 1
ATOM 889 O O . TYR A 1 112 ? 2.181 -10.354 -1.634 1.00 98.06 112 TYR A O 1
ATOM 897 N N . CYS A 1 113 ? 0.917 -10.223 -3.490 1.00 97.88 113 CYS A N 1
ATOM 898 C CA . CYS A 1 113 ? 1.958 -10.529 -4.443 1.00 97.88 113 CYS A CA 1
ATOM 899 C C . CYS A 1 113 ? 2.256 -9.265 -5.253 1.00 97.88 113 CYS A C 1
ATOM 901 O O . CYS A 1 113 ? 1.347 -8.637 -5.800 1.00 97.88 113 CYS A O 1
ATOM 903 N N . VAL A 1 114 ? 3.527 -8.891 -5.338 1.00 97.69 114 VAL A N 1
ATOM 904 C CA . VAL A 1 114 ? 3.992 -7.704 -6.053 1.00 97.69 114 VAL A CA 1
ATOM 905 C C . VAL A 1 114 ? 4.983 -8.114 -7.129 1.00 97.69 114 VAL A C 1
ATOM 907 O O . VAL A 1 114 ? 5.959 -8.811 -6.862 1.00 97.69 114 VAL A O 1
ATOM 910 N N . ASP A 1 115 ? 4.754 -7.666 -8.355 1.00 97.31 115 ASP A N 1
ATOM 911 C CA . ASP A 1 115 ? 5.663 -7.870 -9.472 1.00 97.31 115 ASP A CA 1
ATOM 912 C C . ASP A 1 115 ? 6.513 -6.615 -9.700 1.00 97.31 115 ASP A C 1
ATOM 914 O O . ASP A 1 115 ? 6.061 -5.609 -10.250 1.00 97.31 115 ASP A O 1
ATOM 918 N N . TYR A 1 116 ? 7.778 -6.700 -9.293 1.00 94.50 116 TYR A N 1
ATOM 919 C CA . TYR A 1 116 ? 8.777 -5.647 -9.451 1.00 94.50 116 TYR A CA 1
ATOM 920 C C . TYR A 1 116 ? 9.578 -5.736 -10.744 1.00 94.50 116 TYR A C 1
ATOM 922 O O . TYR A 1 116 ? 10.544 -4.982 -10.888 1.00 94.50 116 TYR A O 1
ATOM 930 N N . GLY A 1 117 ? 9.238 -6.654 -11.652 1.00 92.25 117 GLY A N 1
ATOM 931 C CA . GLY A 1 117 ? 10.091 -7.063 -12.766 1.00 92.25 117 GLY A CA 1
ATOM 932 C C . GLY A 1 117 ? 10.635 -5.899 -13.568 1.00 92.25 117 GLY A C 1
ATOM 933 O O . GLY A 1 117 ? 11.839 -5.831 -13.785 1.00 92.25 117 GLY A O 1
ATOM 934 N N . TRP A 1 118 ? 9.772 -4.950 -13.915 1.00 91.94 118 TRP A N 1
ATOM 935 C CA . TRP A 1 118 ? 10.123 -3.786 -14.728 1.00 91.94 118 TRP A CA 1
ATOM 936 C C . TRP A 1 118 ? 10.325 -2.503 -13.922 1.00 91.94 118 TRP A C 1
ATOM 938 O O . TRP A 1 118 ? 10.643 -1.463 -14.494 1.00 91.94 118 TRP A O 1
ATOM 948 N N . SER A 1 119 ? 10.190 -2.579 -12.596 1.00 90.56 119 SER A N 1
ATOM 949 C CA . SER A 1 119 ? 10.493 -1.464 -11.707 1.00 90.56 119 SER A CA 1
ATOM 950 C C . SER A 1 119 ? 11.998 -1.391 -11.423 1.00 90.56 119 SER A C 1
ATOM 952 O O . SER A 1 119 ? 12.647 -2.370 -11.031 1.00 90.56 119 SER A O 1
ATOM 954 N N . GLY A 1 120 ? 12.581 -0.213 -11.587 1.00 89.00 120 GLY A N 1
ATOM 955 C CA . GLY A 1 120 ? 14.026 -0.048 -11.521 1.00 89.00 120 GLY A CA 1
ATOM 956 C C . GLY A 1 120 ? 14.465 1.403 -11.460 1.00 89.00 120 GLY A C 1
ATOM 957 O O . GLY A 1 120 ? 13.649 2.307 -11.307 1.00 89.00 120 GLY A O 1
ATOM 958 N N . ARG A 1 121 ? 15.773 1.630 -11.529 1.00 85.44 121 ARG A N 1
ATOM 959 C CA . ARG A 1 121 ? 16.355 2.971 -11.632 1.00 85.44 121 ARG A CA 1
ATOM 960 C C . ARG A 1 121 ? 16.377 3.400 -13.111 1.00 85.44 121 ARG A C 1
ATOM 962 O O . ARG A 1 121 ? 16.934 2.659 -13.930 1.00 85.44 121 ARG A O 1
ATOM 969 N N . PRO A 1 122 ? 15.849 4.589 -13.460 1.00 78.69 122 PRO A N 1
ATOM 970 C CA . PRO A 1 122 ? 15.888 5.116 -14.817 1.00 78.69 122 PRO A CA 1
ATOM 971 C C . PRO A 1 122 ? 17.309 5.110 -15.383 1.00 78.69 122 PRO A C 1
ATOM 973 O O . PRO A 1 122 ? 18.256 5.519 -14.711 1.00 78.69 122 PRO A O 1
ATOM 976 N N . GLY A 1 123 ? 17.460 4.649 -16.625 1.00 73.12 123 GLY A N 1
ATOM 977 C CA . GLY A 1 123 ? 18.746 4.641 -17.333 1.00 73.12 123 GLY A CA 1
ATOM 978 C C . GLY A 1 123 ? 19.775 3.625 -16.823 1.00 73.12 123 GLY A C 1
ATOM 979 O O . GLY A 1 123 ? 20.871 3.565 -17.376 1.00 73.12 123 GLY A O 1
ATOM 980 N N . VAL A 1 124 ? 19.438 2.824 -15.808 1.00 77.06 124 VAL A N 1
ATOM 981 C CA . VAL A 1 124 ? 20.291 1.746 -15.281 1.00 77.06 124 VAL A CA 1
ATOM 982 C C . VAL A 1 124 ? 19.647 0.392 -15.556 1.00 77.06 124 VAL A C 1
ATOM 984 O O . VAL A 1 124 ? 20.267 -0.478 -16.166 1.00 77.06 124 VAL A O 1
ATOM 987 N N . ASP A 1 125 ? 18.385 0.237 -15.164 1.00 75.81 125 ASP A N 1
ATOM 988 C CA . ASP A 1 125 ? 17.666 -1.026 -15.279 1.00 75.81 125 ASP A CA 1
ATOM 989 C C . ASP A 1 125 ? 16.875 -1.035 -16.597 1.00 75.81 125 ASP A C 1
ATOM 991 O O . ASP A 1 125 ? 15.902 -0.303 -16.758 1.00 75.81 125 ASP A O 1
ATOM 995 N N . THR A 1 126 ? 17.327 -1.831 -17.571 1.00 71.75 126 THR A N 1
ATOM 996 C CA . THR A 1 126 ? 16.706 -1.948 -18.913 1.00 71.75 126 THR A CA 1
ATOM 997 C C . THR A 1 126 ? 16.121 -3.332 -19.196 1.00 71.75 126 THR A C 1
ATOM 999 O O . THR A 1 126 ? 15.462 -3.534 -20.212 1.00 71.75 126 THR A O 1
ATOM 1002 N N . LEU A 1 127 ? 16.365 -4.287 -18.299 1.00 84.12 127 LEU A N 1
ATOM 1003 C CA . LEU A 1 127 ? 15.904 -5.667 -18.383 1.00 84.12 127 LEU A CA 1
ATOM 1004 C C . LEU A 1 127 ? 15.067 -6.000 -17.148 1.00 84.12 127 LEU A C 1
ATOM 1006 O O . LEU A 1 127 ? 15.309 -5.419 -16.084 1.00 84.12 127 LEU A O 1
ATOM 1010 N N . PRO A 1 128 ? 14.129 -6.956 -17.257 1.00 86.50 128 PRO A N 1
ATOM 1011 C CA . PRO A 1 128 ? 13.350 -7.366 -16.109 1.00 86.50 128 PRO A CA 1
ATOM 1012 C C . PRO A 1 128 ? 14.243 -8.008 -15.041 1.00 86.50 128 PRO A C 1
ATOM 1014 O O . PRO A 1 128 ? 15.193 -8.738 -15.341 1.00 86.50 128 PRO A O 1
ATOM 1017 N N . ARG A 1 129 ? 13.919 -7.761 -13.772 1.00 86.75 129 ARG A N 1
ATOM 1018 C CA . ARG A 1 129 ? 14.577 -8.400 -12.628 1.00 86.75 129 ARG A CA 1
ATOM 1019 C C . ARG A 1 129 ? 14.396 -9.918 -12.680 1.00 86.75 129 ARG A C 1
ATOM 1021 O O . ARG A 1 129 ? 13.299 -10.404 -12.934 1.00 86.75 129 ARG A O 1
ATOM 1028 N N . VAL A 1 130 ? 15.456 -10.660 -12.349 1.00 83.56 130 VAL A N 1
ATOM 1029 C CA . VAL A 1 130 ? 15.419 -12.136 -12.283 1.00 83.56 130 VAL A CA 1
ATOM 1030 C C . VAL A 1 130 ? 14.515 -12.623 -11.144 1.00 83.56 130 VAL A C 1
ATOM 1032 O O . VAL A 1 130 ? 13.687 -13.497 -11.354 1.00 83.56 130 VAL A O 1
ATOM 1035 N N . SER A 1 131 ? 14.635 -12.034 -9.949 1.00 84.50 131 SER A N 1
ATOM 1036 C CA . SER A 1 131 ? 13.714 -12.270 -8.827 1.00 84.50 131 SER A CA 1
ATOM 1037 C C . SER A 1 131 ? 12.736 -11.106 -8.748 1.00 84.50 131 SER A C 1
ATOM 1039 O O . SER A 1 131 ? 12.994 -10.114 -8.062 1.00 84.50 131 SER A O 1
ATOM 1041 N N . ARG A 1 132 ? 11.658 -11.202 -9.524 1.00 92.69 132 ARG A N 1
ATOM 1042 C CA . ARG A 1 132 ? 10.686 -10.117 -9.691 1.00 92.69 132 ARG A CA 1
ATOM 1043 C C . ARG A 1 132 ? 9.519 -10.159 -8.715 1.00 92.69 132 ARG A C 1
ATOM 1045 O O . ARG A 1 132 ? 9.025 -9.092 -8.366 1.00 92.69 132 ARG A O 1
ATOM 1052 N N . ALA A 1 133 ? 9.127 -11.339 -8.246 1.00 94.31 133 ALA A N 1
ATOM 1053 C CA . ALA A 1 133 ? 8.014 -11.478 -7.321 1.00 94.31 133 ALA A CA 1
ATOM 1054 C C . ALA A 1 133 ? 8.408 -11.098 -5.883 1.00 94.31 133 ALA A C 1
ATOM 1056 O O . ALA A 1 133 ? 9.485 -11.449 -5.382 1.00 94.31 133 ALA A O 1
ATOM 1057 N N . GLY A 1 134 ? 7.516 -10.379 -5.214 1.00 94.88 134 GLY A N 1
ATOM 1058 C CA . GLY A 1 134 ? 7.584 -10.043 -3.803 1.00 94.88 134 GLY A CA 1
ATOM 1059 C C . GLY A 1 134 ? 6.307 -10.468 -3.103 1.00 94.88 134 GLY A C 1
ATOM 1060 O O . GLY A 1 134 ? 5.231 -10.013 -3.466 1.00 94.88 134 GLY A O 1
ATOM 1061 N N . LEU A 1 135 ? 6.432 -11.326 -2.093 1.00 96.19 135 LEU A N 1
ATOM 1062 C CA . LEU A 1 135 ? 5.356 -11.553 -1.135 1.00 96.19 135 LEU A CA 1
ATOM 1063 C C . LEU A 1 135 ? 5.454 -10.510 -0.036 1.00 96.19 135 LEU A C 1
ATOM 1065 O O . LEU A 1 135 ? 6.497 -10.404 0.610 1.00 96.19 135 LEU A O 1
ATOM 1069 N N . GLU A 1 136 ? 4.397 -9.746 0.177 1.00 96.94 136 GLU A N 1
ATOM 1070 C CA . GLU A 1 136 ? 4.373 -8.686 1.178 1.00 96.94 136 GLU A CA 1
ATOM 1071 C C . GLU A 1 136 ? 3.102 -8.772 2.010 1.00 96.94 136 GLU A C 1
ATOM 1073 O O . GLU A 1 136 ? 2.057 -9.168 1.504 1.00 96.94 136 GLU A O 1
ATOM 1078 N N . SER A 1 137 ? 3.170 -8.375 3.276 1.00 97.69 137 SER A N 1
ATOM 1079 C CA . SER A 1 137 ? 1.987 -8.298 4.133 1.00 97.69 137 SER A CA 1
ATOM 1080 C C . SER A 1 137 ? 1.987 -7.017 4.942 1.00 97.69 137 SER A C 1
ATOM 1082 O O . SER A 1 137 ? 3.023 -6.580 5.446 1.00 97.69 137 SER A O 1
ATOM 1084 N N . HIS A 1 138 ? 0.800 -6.453 5.119 1.00 98.31 138 HIS A N 1
ATOM 1085 C CA . HIS A 1 138 ? 0.541 -5.399 6.083 1.00 98.31 138 HIS A CA 1
ATOM 1086 C C . HIS A 1 138 ? -0.317 -5.941 7.217 1.00 98.31 138 HIS A C 1
ATOM 1088 O O . HIS A 1 138 ? -1.406 -6.466 6.977 1.00 98.31 138 HIS A O 1
ATOM 1094 N N . ASP A 1 139 ? 0.156 -5.751 8.443 1.00 98.06 139 ASP A N 1
ATOM 1095 C CA . ASP A 1 139 ? -0.666 -5.907 9.637 1.00 98.06 139 ASP A CA 1
ATOM 1096 C C . ASP A 1 139 ? -1.335 -4.577 9.947 1.00 98.06 139 ASP A C 1
ATOM 1098 O O . ASP A 1 139 ? -0.678 -3.533 9.969 1.00 98.06 139 ASP A O 1
ATOM 1102 N N . LEU A 1 140 ? -2.642 -4.617 10.184 1.00 98.50 140 LEU A N 1
ATOM 1103 C CA . LEU A 1 140 ? -3.454 -3.458 10.502 1.00 98.50 140 LEU A CA 1
ATOM 1104 C C . LEU A 1 140 ? -4.079 -3.601 11.879 1.00 98.50 140 LEU A C 1
ATOM 1106 O O . LEU A 1 140 ? -4.488 -4.692 12.287 1.00 98.50 140 LEU A O 1
ATOM 1110 N N . VAL A 1 141 ? -4.207 -2.467 12.558 1.00 98.38 141 VAL A N 1
ATOM 1111 C CA . VAL A 1 141 ? -4.905 -2.340 13.836 1.00 98.38 141 VAL A CA 1
ATOM 1112 C C . VAL A 1 141 ? -6.000 -1.286 13.732 1.00 98.38 141 VAL A C 1
ATOM 1114 O O . VAL A 1 141 ? -5.869 -0.313 12.989 1.00 98.38 141 VAL A O 1
ATOM 1117 N N . TRP A 1 142 ? -7.094 -1.501 14.455 1.00 97.69 142 TRP A N 1
ATOM 1118 C CA . TRP A 1 142 ? -8.181 -0.538 14.593 1.00 97.69 142 TRP A CA 1
ATOM 1119 C C . TRP A 1 142 ? -7.938 0.319 15.838 1.00 97.69 142 TRP A C 1
ATOM 1121 O O . TRP A 1 142 ? -8.157 -0.139 16.963 1.00 97.69 142 TRP A O 1
ATOM 1131 N N . GLU A 1 143 ? -7.472 1.553 15.653 1.00 95.69 143 GLU A N 1
ATOM 1132 C CA . GLU A 1 143 ? -7.127 2.458 16.755 1.00 95.69 143 GLU A CA 1
ATOM 1133 C C . GLU A 1 143 ? -7.585 3.898 16.505 1.00 95.69 143 GLU A C 1
ATOM 1135 O O . GLU A 1 143 ? -7.975 4.269 15.397 1.00 95.69 143 GLU A O 1
ATOM 1140 N N . ALA A 1 144 ? -7.579 4.705 17.567 1.00 92.44 144 ALA A N 1
ATOM 1141 C CA . ALA A 1 144 ? -7.940 6.113 17.493 1.00 92.44 144 ALA A CA 1
ATOM 1142 C C . ALA A 1 144 ? -6.796 6.938 16.886 1.00 92.44 144 ALA A C 1
ATOM 1144 O O . ALA A 1 144 ? -5.670 6.898 17.378 1.00 92.44 144 ALA A O 1
ATOM 1145 N N . GLY A 1 145 ? -7.106 7.727 15.857 1.00 83.25 145 GLY A N 1
ATOM 1146 C CA . GLY A 1 145 ? -6.193 8.723 15.307 1.00 83.25 145 GLY A CA 1
ATOM 1147 C C . GLY A 1 145 ? -6.013 9.940 16.224 1.00 83.25 145 GLY A C 1
ATOM 1148 O O . GLY A 1 145 ? -6.659 10.077 17.263 1.00 83.25 145 GLY A O 1
ATOM 1149 N N . ALA A 1 146 ? -5.161 10.882 15.808 1.00 78.25 146 ALA A N 1
ATOM 1150 C CA . ALA A 1 146 ? -4.891 12.119 16.555 1.00 78.25 146 ALA A CA 1
ATOM 1151 C C . ALA A 1 146 ? -6.121 13.041 16.722 1.00 78.25 146 ALA A C 1
ATOM 1153 O O . ALA A 1 146 ? -6.144 13.906 17.595 1.00 78.25 146 ALA A O 1
ATOM 1154 N N . ASP A 1 147 ? -7.136 12.864 15.880 1.00 82.69 147 ASP A N 1
ATOM 1155 C CA . ASP A 1 147 ? -8.444 13.523 15.940 1.00 82.69 147 ASP A CA 1
ATOM 1156 C C . ASP A 1 147 ? -9.463 12.778 16.824 1.00 82.69 147 ASP A C 1
ATOM 1158 O O . ASP A 1 147 ? -10.579 13.259 17.013 1.00 82.69 147 ASP A O 1
ATOM 1162 N N . GLY A 1 148 ? -9.079 11.640 17.411 1.00 86.81 148 GLY A N 1
ATOM 1163 C CA . GLY A 1 148 ? -9.907 10.835 18.309 1.00 86.81 148 GLY A CA 1
ATOM 1164 C C . GLY A 1 148 ? -10.868 9.876 17.605 1.00 86.81 148 GLY A C 1
ATOM 1165 O O . GLY A 1 148 ? -11.578 9.132 18.283 1.00 86.81 148 GLY A O 1
ATOM 1166 N N . GLU A 1 149 ? -10.898 9.858 16.273 1.00 92.81 149 GLU A N 1
ATOM 1167 C CA . GLU A 1 149 ? -11.722 8.921 15.514 1.00 92.81 149 GLU A CA 1
ATOM 1168 C C . GLU A 1 149 ? -10.999 7.592 15.305 1.00 92.81 149 GLU A C 1
ATOM 1170 O O . GLU A 1 149 ? -9.810 7.553 14.985 1.00 92.81 149 GLU A O 1
ATOM 1175 N N . PHE A 1 150 ? -11.734 6.492 15.457 1.00 94.50 150 PHE A N 1
ATOM 1176 C CA . PHE A 1 150 ? -11.199 5.157 15.228 1.00 94.50 150 PHE A CA 1
ATOM 1177 C C . PHE A 1 150 ? -11.179 4.810 13.743 1.00 94.50 150 PHE A C 1
ATOM 1179 O O . PHE A 1 150 ? -12.163 5.035 13.036 1.00 94.50 150 PHE A O 1
ATOM 1186 N N . ARG A 1 151 ? -10.065 4.238 13.292 1.00 95.19 151 ARG A N 1
ATOM 1187 C CA . ARG A 1 151 ? -9.853 3.805 11.910 1.00 95.19 151 ARG A CA 1
ATOM 1188 C C . ARG A 1 151 ? -8.801 2.703 11.838 1.00 95.19 151 ARG A C 1
ATOM 1190 O O . ARG A 1 151 ? -8.015 2.522 12.768 1.00 95.19 151 ARG A O 1
ATOM 1197 N N . TRP A 1 152 ? -8.769 1.983 10.720 1.00 97.94 152 TRP A N 1
ATOM 1198 C CA . TRP A 1 152 ? -7.657 1.087 10.419 1.00 97.94 152 TRP A CA 1
ATOM 1199 C C . TRP A 1 152 ? -6.393 1.895 10.134 1.00 97.94 152 TRP A C 1
ATOM 1201 O O . TRP A 1 152 ? -6.440 2.913 9.443 1.00 97.94 152 TRP A O 1
ATOM 1211 N N . VAL A 1 153 ? -5.258 1.404 10.621 1.00 97.31 153 VAL A N 1
ATOM 1212 C CA . VAL A 1 153 ? -3.912 1.905 10.315 1.00 97.31 153 VAL A CA 1
ATOM 1213 C C . VAL A 1 153 ? -2.935 0.735 10.251 1.00 97.31 153 VAL A C 1
ATOM 1215 O O . VAL A 1 153 ? -3.140 -0.292 10.896 1.00 97.31 153 VAL A O 1
ATOM 1218 N N . VAL A 1 154 ? -1.873 0.871 9.458 1.00 97.81 154 VAL A N 1
ATOM 1219 C CA . VAL A 1 154 ? -0.825 -0.147 9.330 1.00 97.81 154 VAL A CA 1
ATOM 1220 C C . VAL A 1 154 ? 0.110 -0.096 10.538 1.00 97.81 154 VAL A C 1
ATOM 1222 O O . VAL A 1 154 ? 0.737 0.926 10.813 1.00 97.81 154 VAL A O 1
ATOM 1225 N N . ASP A 1 155 ? 0.234 -1.224 11.229 1.00 97.19 155 ASP A N 1
ATOM 1226 C CA . ASP A 1 155 ? 1.121 -1.422 12.377 1.00 97.19 155 ASP A CA 1
ATOM 1227 C C . ASP A 1 155 ? 2.299 -2.363 12.058 1.00 97.19 155 ASP A C 1
ATOM 1229 O O . ASP A 1 155 ? 3.263 -2.445 12.813 1.00 97.19 155 ASP A O 1
ATOM 1233 N N . GLY A 1 156 ? 2.294 -3.050 10.918 1.00 95.44 156 GLY A N 1
ATOM 1234 C CA . GLY A 1 156 ? 3.420 -3.885 10.503 1.00 95.44 156 GLY A CA 1
ATOM 1235 C C . GLY A 1 156 ? 3.537 -3.977 8.993 1.00 95.44 156 GLY A C 1
ATOM 1236 O O . GLY A 1 156 ? 2.525 -4.029 8.302 1.00 95.44 156 GLY A O 1
ATOM 1237 N N . ILE A 1 157 ? 4.772 -4.004 8.491 1.00 93.69 157 ILE A N 1
ATOM 1238 C CA . ILE A 1 157 ? 5.087 -4.262 7.082 1.00 93.69 157 ILE A CA 1
ATOM 1239 C C . ILE A 1 157 ? 6.093 -5.405 7.029 1.00 93.69 157 ILE A C 1
ATOM 1241 O O . ILE A 1 157 ? 7.170 -5.321 7.624 1.00 93.69 157 ILE A O 1
ATOM 1245 N N . TRP A 1 158 ? 5.756 -6.445 6.280 1.00 91.69 158 TRP A N 1
ATOM 1246 C CA . TRP A 1 158 ? 6.575 -7.634 6.105 1.00 91.69 158 TRP A CA 1
ATOM 1247 C C . TRP A 1 158 ? 6.966 -7.759 4.640 1.00 91.69 158 TRP A C 1
ATOM 1249 O O . TRP A 1 158 ? 6.130 -8.075 3.802 1.00 91.69 158 TRP A O 1
ATOM 1259 N N . ASN A 1 159 ? 8.239 -7.510 4.332 1.00 85.06 159 ASN A N 1
ATOM 1260 C CA . ASN A 1 159 ? 8.788 -7.720 2.994 1.00 85.06 159 ASN A CA 1
ATOM 1261 C C . ASN A 1 159 ? 9.293 -9.158 2.872 1.00 85.06 159 ASN A C 1
ATOM 1263 O O . ASN A 1 159 ? 10.054 -9.596 3.733 1.00 85.06 159 ASN A O 1
ATOM 1267 N N . GLN A 1 160 ? 8.949 -9.850 1.784 1.00 84.69 160 GLN A N 1
ATOM 1268 C CA . GLN A 1 160 ? 9.239 -11.280 1.601 1.00 84.69 160 GLN A CA 1
ATOM 1269 C C . GLN A 1 160 ? 8.628 -12.112 2.736 1.00 84.69 160 GLN A C 1
ATOM 1271 O O . GLN A 1 160 ? 9.340 -12.813 3.458 1.00 84.69 160 GLN A O 1
ATOM 1276 N N . ASP A 1 161 ? 7.311 -11.990 2.917 1.00 85.50 161 ASP A N 1
ATOM 1277 C CA . ASP A 1 161 ? 6.596 -12.627 4.021 1.00 85.50 161 ASP A CA 1
ATOM 1278 C C . ASP A 1 161 ? 6.625 -14.159 3.916 1.00 85.50 161 ASP A C 1
ATOM 1280 O O . ASP A 1 161 ? 5.773 -14.807 3.310 1.00 85.50 161 ASP A O 1
ATOM 1284 N N . SER A 1 162 ? 7.642 -14.744 4.546 1.00 82.25 162 SER A N 1
ATOM 1285 C CA . SER A 1 162 ? 7.836 -16.190 4.615 1.00 82.25 162 SER A CA 1
ATOM 1286 C C . SER A 1 162 ? 6.748 -16.920 5.408 1.00 82.25 162 SER A C 1
ATOM 1288 O O . SER A 1 162 ? 6.660 -18.142 5.305 1.00 82.25 162 SER A O 1
ATOM 1290 N N . ALA A 1 163 ? 5.929 -16.207 6.194 1.00 84.38 163 ALA A N 1
ATOM 1291 C CA . ALA A 1 163 ? 4.872 -16.817 6.994 1.00 84.38 163 ALA A CA 1
ATOM 1292 C C . ALA A 1 163 ? 3.662 -17.247 6.154 1.00 84.38 163 ALA A C 1
ATOM 1294 O O . ALA A 1 163 ? 2.915 -18.111 6.606 1.00 84.38 163 ALA A O 1
ATOM 1295 N N . LEU A 1 164 ? 3.492 -16.695 4.945 1.00 85.50 164 LEU A N 1
ATOM 1296 C CA . LEU A 1 164 ? 2.443 -17.121 4.014 1.00 85.50 164 LEU A CA 1
ATOM 1297 C C . LEU A 1 164 ? 2.653 -18.564 3.538 1.00 85.50 164 LEU A C 1
ATOM 1299 O O . LEU A 1 164 ? 1.688 -19.264 3.271 1.00 85.50 164 LEU A O 1
ATOM 1303 N N . GLY A 1 165 ? 3.899 -19.038 3.507 1.00 88.00 165 GLY A N 1
ATOM 1304 C CA . GLY A 1 165 ? 4.232 -20.391 3.072 1.00 88.00 165 GLY A CA 1
ATOM 1305 C C . GLY A 1 165 ? 4.666 -20.475 1.602 1.00 88.00 165 GLY A C 1
ATOM 1306 O O . GLY A 1 165 ? 4.554 -19.507 0.843 1.00 88.00 165 GLY A O 1
ATOM 1307 N N . PRO A 1 166 ? 5.251 -21.617 1.202 1.00 91.25 166 PRO A N 1
ATOM 1308 C CA . PRO A 1 166 ? 5.813 -21.811 -0.134 1.00 91.25 166 PRO A CA 1
ATOM 1309 C C . PRO A 1 166 ? 4.766 -21.802 -1.258 1.00 91.25 166 PRO A C 1
ATOM 1311 O O . PRO A 1 166 ? 5.088 -21.408 -2.372 1.00 91.25 166 PRO A O 1
ATOM 1314 N N . GLU A 1 167 ? 3.519 -22.179 -0.988 1.00 92.19 167 GLU A N 1
ATOM 1315 C CA . GLU A 1 167 ? 2.442 -22.210 -1.980 1.00 92.19 167 GLU A CA 1
ATOM 1316 C C . GLU A 1 167 ? 2.139 -20.821 -2.554 1.00 92.19 167 GLU A C 1
ATOM 1318 O O . GLU A 1 167 ? 2.141 -20.639 -3.771 1.00 92.19 167 GLU A O 1
ATOM 1323 N N . TYR A 1 168 ? 1.997 -19.809 -1.694 1.00 92.19 168 TYR A N 1
ATOM 1324 C CA . TYR A 1 168 ? 1.804 -18.428 -2.130 1.00 92.19 168 TYR A CA 1
ATOM 1325 C C . TYR A 1 168 ? 3.026 -17.904 -2.870 1.00 92.19 168 TYR A C 1
ATOM 1327 O O . TYR A 1 168 ? 2.898 -17.068 -3.764 1.00 92.19 168 TYR A O 1
ATOM 1335 N N . ARG A 1 169 ? 4.222 -18.386 -2.514 1.00 92.00 169 ARG A N 1
ATOM 1336 C CA . ARG A 1 169 ? 5.453 -17.988 -3.191 1.00 92.00 169 ARG A CA 1
ATOM 1337 C C . ARG A 1 169 ? 5.464 -18.491 -4.626 1.00 92.00 169 ARG A C 1
ATOM 1339 O O . ARG A 1 169 ? 5.704 -17.690 -5.524 1.00 92.00 169 ARG A O 1
ATOM 1346 N N . ASP A 1 170 ? 5.159 -19.766 -4.828 1.00 93.75 170 ASP A N 1
ATOM 1347 C CA . ASP A 1 170 ? 5.109 -20.379 -6.153 1.00 93.75 170 ASP A CA 1
ATOM 1348 C C . ASP A 1 170 ? 4.015 -19.738 -7.023 1.00 93.75 170 ASP A C 1
ATOM 1350 O O . ASP A 1 170 ? 4.253 -19.420 -8.191 1.00 93.75 170 ASP A O 1
ATOM 1354 N N . GLU A 1 171 ? 2.834 -19.475 -6.453 1.00 95.00 171 GLU A N 1
ATOM 1355 C CA . GLU A 1 171 ? 1.756 -18.761 -7.147 1.00 95.00 171 GLU A CA 1
ATOM 1356 C C . GLU A 1 171 ? 2.159 -17.333 -7.524 1.00 95.00 171 GLU A C 1
ATOM 1358 O O . GLU A 1 171 ? 1.900 -16.885 -8.644 1.00 95.00 171 GLU A O 1
ATOM 1363 N N . CYS A 1 172 ? 2.823 -16.624 -6.610 1.00 96.06 172 CYS A N 1
ATOM 1364 C CA . CYS A 1 172 ? 3.286 -15.264 -6.840 1.00 96.06 172 CYS A CA 1
ATOM 1365 C C . CYS A 1 172 ? 4.388 -15.209 -7.905 1.00 96.06 172 CYS A C 1
ATOM 1367 O O . CYS A 1 172 ? 4.324 -14.366 -8.798 1.00 96.06 172 CYS A O 1
ATOM 1369 N N . ASP A 1 173 ? 5.355 -16.129 -7.870 1.00 94.62 173 ASP A N 1
ATOM 1370 C CA . ASP A 1 173 ? 6.406 -16.243 -8.886 1.00 94.62 173 ASP A CA 1
ATOM 1371 C C . ASP A 1 173 ? 5.816 -16.570 -10.271 1.00 94.62 173 ASP A C 1
ATOM 1373 O O . ASP A 1 173 ? 6.251 -16.002 -11.274 1.00 94.62 173 ASP A O 1
ATOM 1377 N N . ALA A 1 174 ? 4.796 -17.433 -10.343 1.00 95.00 174 ALA A N 1
ATOM 1378 C CA . ALA A 1 174 ? 4.106 -17.745 -11.595 1.00 95.00 174 ALA A CA 1
ATOM 1379 C C . ALA A 1 174 ? 3.286 -16.558 -12.131 1.00 95.00 174 ALA A C 1
ATOM 1381 O O . ALA A 1 174 ? 3.271 -16.301 -13.338 1.00 95.00 174 ALA A O 1
ATOM 1382 N N . TRP A 1 175 ? 2.607 -15.826 -11.245 1.00 96.44 175 TRP A N 1
ATOM 1383 C CA . TRP A 1 175 ? 1.813 -14.654 -11.611 1.00 96.44 175 TRP A CA 1
ATOM 1384 C C . TRP A 1 175 ? 2.685 -13.458 -12.012 1.00 96.44 175 TRP A C 1
ATOM 1386 O O . TRP A 1 175 ? 2.329 -12.736 -12.943 1.00 96.44 175 TRP A O 1
ATOM 1396 N N . ALA A 1 176 ? 3.838 -13.261 -11.369 1.00 96.50 176 ALA A N 1
ATOM 1397 C CA . ALA A 1 176 ? 4.759 -12.152 -11.613 1.00 96.50 176 ALA A CA 1
ATOM 1398 C C . ALA A 1 176 ? 5.539 -12.326 -12.929 1.00 96.50 176 ALA A C 1
ATOM 1400 O O . ALA A 1 176 ? 6.755 -12.508 -12.947 1.00 96.50 176 ALA A O 1
ATOM 1401 N N . SER A 1 177 ? 4.831 -12.281 -14.055 1.00 95.19 177 SER A N 1
ATOM 1402 C CA . SER A 1 177 ? 5.375 -12.454 -15.405 1.00 95.19 177 SER A CA 1
ATOM 1403 C C . SER A 1 177 ? 5.048 -11.290 -16.344 1.00 95.19 177 SER A C 1
ATOM 1405 O O . SER A 1 177 ? 5.396 -11.348 -17.521 1.00 95.19 177 SER A O 1
ATOM 1407 N N . HIS A 1 178 ? 4.478 -10.203 -15.817 1.00 95.69 178 HIS A N 1
ATOM 1408 C CA . HIS A 1 178 ? 3.962 -9.084 -16.604 1.00 95.69 178 HIS A CA 1
ATOM 1409 C C . HIS A 1 178 ? 5.045 -8.370 -17.423 1.00 95.69 178 HIS A C 1
ATOM 1411 O O . HIS A 1 178 ? 6.257 -8.460 -17.172 1.00 95.69 178 HIS A O 1
ATOM 1417 N N . THR A 1 179 ? 4.603 -7.603 -18.398 1.00 93.12 179 THR A N 1
ATOM 1418 C CA . THR A 1 179 ? 5.412 -6.769 -19.275 1.00 93.12 179 THR A CA 1
ATOM 1419 C C . THR A 1 179 ? 4.786 -5.384 -19.381 1.00 93.12 179 THR A C 1
ATOM 1421 O O . THR A 1 179 ? 3.597 -5.240 -19.115 1.00 93.12 179 THR A O 1
ATOM 1424 N N . PRO A 1 180 ? 5.544 -4.337 -19.752 1.00 90.62 180 PRO A N 1
ATOM 1425 C CA . PRO A 1 180 ? 4.979 -2.996 -19.900 1.00 90.62 180 PRO A CA 1
ATOM 1426 C C . PRO A 1 180 ? 3.804 -2.905 -20.885 1.00 90.62 180 PRO A C 1
ATOM 1428 O O . PRO A 1 180 ? 3.024 -1.966 -20.781 1.00 90.62 180 PRO A O 1
ATOM 1431 N N . ASP A 1 181 ? 3.659 -3.874 -21.792 1.00 90.56 181 ASP A N 1
ATOM 1432 C CA . ASP A 1 181 ? 2.541 -3.958 -22.738 1.00 90.56 181 ASP A CA 1
ATOM 1433 C C . ASP A 1 181 ? 1.214 -4.360 -22.053 1.00 90.56 181 ASP A C 1
ATOM 1435 O O . ASP A 1 181 ? 0.145 -4.165 -22.619 1.00 90.56 181 ASP A O 1
ATOM 1439 N N . ASP A 1 182 ? 1.254 -4.865 -20.813 1.00 89.75 182 ASP A N 1
ATOM 1440 C CA . ASP A 1 182 ? 0.073 -5.247 -20.017 1.00 89.75 182 ASP A CA 1
ATOM 1441 C C . ASP A 1 182 ? -0.564 -4.054 -19.264 1.00 89.75 182 ASP A C 1
ATOM 1443 O O . ASP A 1 182 ? -1.300 -4.245 -18.292 1.00 89.75 182 ASP A O 1
ATOM 1447 N N . LEU A 1 183 ? -0.221 -2.816 -19.642 1.00 83.88 183 LEU A N 1
ATOM 1448 C CA . LEU A 1 183 ? -0.768 -1.584 -19.055 1.00 83.88 183 LEU A CA 1
ATOM 1449 C C . LEU A 1 183 ? -2.026 -1.060 -19.771 1.00 83.88 183 LEU A C 1
ATOM 1451 O O . LEU A 1 183 ? -2.666 -0.152 -19.233 1.00 83.88 183 LEU A O 1
ATOM 1455 N N . ASP A 1 184 ? -2.348 -1.607 -20.948 1.00 61.88 184 ASP A N 1
ATOM 1456 C CA . ASP A 1 184 ? -3.450 -1.180 -21.829 1.00 61.88 184 ASP A CA 1
ATOM 1457 C C . ASP A 1 184 ? -4.816 -1.814 -21.492 1.00 61.88 184 ASP A C 1
ATOM 1459 O O . ASP A 1 184 ? -4.878 -3.023 -21.160 1.00 61.88 184 ASP A O 1
#

Organism: NCBI:txid2811111

Sequence (184 aa):
MSYEQAVEQIPTAGAVELPLVWRLPEVDDANLADALRVSRLTMALGHYRASMFDPTEYSHLYRYVMTERMVDVQFPDGPHTGLRNDPPRSGPVWIWVLEVVGVSQLQARVSYCVDYGWSGRPGVDTLPRVSRAGLESHDLVWEAGADGEFRWVVDGIWNQDSALGPEYRDECDAWASHTPDDLD

Foldseek 3Di:
DDLVVLLVPQPLQADPFEGEAEDDDDDPPPQLVQLVVLVSSLVSLVLNCLQDQACQVNLVSLLSAAPPVVSCVVAVVHRDGHGDPAAGKGDYKYKYFPDWADPDPFKIKIKIKIFCQGIDHPPPDPGGDPPGIKIKMFIWGFDAHPVRDTGIHTHDIDIRPCVVDVVVVVVSSVVNPDDSVVPD

Radius of gyration: 16.28 Å; chains: 1; bounding box: 39×41×41 Å